Protein AF-A0A1X7SK16-F1 (afdb_monomer)

Organism: Amphimedon queenslandica (NCBI:txid400682)

Structure (mmCIF, N/CA/C/O backbone):
data_AF-A0A1X7SK16-F1
#
_entry.id   AF-A0A1X7SK16-F1
#
loop_
_atom_site.group_PDB
_atom_site.id
_atom_site.type_symbol
_atom_site.label_atom_id
_atom_site.label_alt_id
_atom_site.label_comp_id
_atom_site.label_asym_id
_atom_site.label_entity_id
_atom_site.label_seq_id
_atom_site.pdbx_PDB_ins_code
_atom_site.Cartn_x
_atom_site.Cartn_y
_atom_site.Cartn_z
_atom_site.occupancy
_atom_site.B_iso_or_equiv
_atom_site.auth_seq_id
_atom_site.auth_comp_id
_atom_site.auth_asym_id
_atom_site.auth_atom_id
_atom_site.pdbx_PDB_model_num
ATOM 1 N N . GLU A 1 1 ? -34.415 7.708 125.586 1.00 67.94 1 GLU A N 1
ATOM 2 C CA . GLU A 1 1 ? -34.717 8.384 124.300 1.00 67.94 1 GLU A CA 1
ATOM 3 C C . GLU A 1 1 ? -33.498 9.043 123.647 1.00 67.94 1 GLU A C 1
ATOM 5 O O . GLU A 1 1 ? -33.301 8.830 122.459 1.00 67.94 1 GLU A O 1
ATOM 10 N N . ILE A 1 2 ? -32.646 9.764 124.390 1.00 80.31 2 ILE A N 1
ATOM 11 C CA . ILE A 1 2 ? -31.496 10.515 123.835 1.00 80.31 2 ILE A CA 1
ATOM 12 C C . ILE A 1 2 ? -30.462 9.638 123.097 1.00 80.31 2 ILE A C 1
ATOM 14 O O . ILE A 1 2 ? -30.028 10.006 122.010 1.00 80.31 2 ILE A O 1
ATOM 18 N N . GLU A 1 3 ? -30.092 8.464 123.623 1.00 80.12 3 GLU A N 1
ATOM 19 C CA . GLU A 1 3 ? -29.131 7.574 122.937 1.00 80.12 3 GLU A CA 1
ATOM 20 C C . GLU A 1 3 ? -29.636 7.064 121.581 1.00 80.12 3 GLU A C 1
ATOM 22 O O . GLU A 1 3 ? -28.877 7.004 120.618 1.00 80.12 3 GLU A O 1
ATOM 27 N N . LYS A 1 4 ? -30.934 6.756 121.481 1.00 82.88 4 LYS A N 1
ATOM 28 C CA . LYS A 1 4 ? -31.561 6.273 120.243 1.00 82.88 4 LYS A CA 1
ATOM 29 C C . LYS A 1 4 ? -31.581 7.360 119.163 1.00 82.88 4 LYS A C 1
ATOM 31 O O . LYS A 1 4 ? -31.350 7.079 117.993 1.00 82.88 4 LYS A O 1
ATOM 36 N N . LEU A 1 5 ? -31.802 8.611 119.571 1.00 83.38 5 LEU A N 1
ATOM 37 C CA . LEU A 1 5 ? -31.697 9.787 118.703 1.00 83.38 5 LEU A CA 1
ATOM 38 C C . LEU A 1 5 ? -30.266 10.000 118.196 1.00 83.38 5 LEU A C 1
ATOM 40 O O . LEU A 1 5 ? -30.077 10.281 117.017 1.00 83.38 5 LEU A O 1
ATOM 44 N N . LYS A 1 6 ? -29.259 9.817 119.057 1.00 85.81 6 LYS A N 1
ATOM 45 C CA . LYS A 1 6 ? -27.847 9.968 118.682 1.00 85.81 6 LYS A CA 1
ATOM 46 C C . LYS A 1 6 ? -27.412 8.922 117.650 1.00 85.81 6 LYS A C 1
ATOM 48 O O . LYS A 1 6 ? -26.772 9.285 116.672 1.00 85.81 6 LYS A O 1
ATOM 53 N N . ALA A 1 7 ? -27.825 7.664 117.824 1.00 84.50 7 ALA A N 1
ATOM 54 C CA . ALA A 1 7 ? -27.569 6.597 116.854 1.00 84.50 7 ALA A CA 1
ATOM 55 C C . ALA A 1 7 ? -28.218 6.875 115.485 1.00 84.50 7 ALA A C 1
ATOM 57 O O . ALA A 1 7 ? -27.565 6.724 114.457 1.00 84.50 7 ALA A O 1
ATOM 58 N N . ASN A 1 8 ? -29.467 7.356 115.467 1.00 87.88 8 ASN A N 1
ATOM 59 C CA . ASN A 1 8 ? -30.147 7.724 114.221 1.00 87.88 8 ASN A CA 1
ATOM 60 C C . ASN A 1 8 ? -29.466 8.899 113.502 1.00 87.88 8 ASN A C 1
ATOM 62 O O . ASN A 1 8 ? -29.390 8.894 112.279 1.00 87.88 8 ASN A O 1
ATOM 66 N N . ILE A 1 9 ? -28.967 9.896 114.242 1.00 89.81 9 ILE A N 1
ATOM 67 C CA . ILE A 1 9 ? -28.235 11.032 113.660 1.00 89.81 9 ILE A CA 1
ATOM 68 C C . ILE A 1 9 ? -26.916 10.564 113.035 1.00 89.81 9 ILE A C 1
ATOM 70 O O . ILE A 1 9 ? -26.601 10.982 111.922 1.00 89.81 9 ILE A O 1
ATOM 74 N N . THR A 1 10 ? -26.163 9.688 113.710 1.00 88.81 10 THR A N 1
ATOM 75 C CA . THR A 1 10 ? -24.922 9.124 113.154 1.00 88.81 10 THR A CA 1
ATOM 76 C C . THR A 1 10 ? -25.199 8.345 111.869 1.00 88.81 10 THR A C 1
ATOM 78 O O . THR A 1 10 ? -24.576 8.628 110.851 1.00 88.81 10 THR A O 1
ATOM 81 N N . MET A 1 11 ? -26.199 7.460 111.886 1.00 90.06 11 MET A N 1
ATOM 82 C CA . MET A 1 11 ? -26.590 6.653 110.725 1.00 90.06 11 MET A CA 1
ATOM 83 C C . MET A 1 11 ? -27.032 7.517 109.531 1.00 90.06 11 MET A C 1
ATOM 85 O O . MET A 1 11 ? -26.590 7.290 108.413 1.00 90.06 11 MET A O 1
ATOM 89 N N . LEU A 1 12 ? -27.836 8.561 109.767 1.00 89.31 12 LEU A N 1
ATOM 90 C CA . LEU A 1 12 ? -28.249 9.503 108.716 1.00 89.31 12 LEU A CA 1
ATOM 91 C C . LEU A 1 12 ? -27.080 10.325 108.152 1.00 89.31 12 LEU A C 1
ATOM 93 O O . LEU A 1 12 ? -27.139 10.775 107.011 1.00 89.31 12 LEU A O 1
ATOM 97 N N . THR A 1 13 ? -26.035 10.563 108.948 1.00 88.38 13 THR A N 1
ATOM 98 C CA . THR A 1 13 ? -24.853 11.314 108.500 1.00 88.38 13 THR A CA 1
ATOM 99 C C . THR A 1 13 ? -23.965 10.451 107.605 1.00 88.38 13 THR A C 1
ATOM 101 O O . THR A 1 13 ? -23.506 10.939 106.575 1.00 88.38 13 THR A O 1
ATOM 104 N N . GLU A 1 14 ? -23.776 9.174 107.954 1.00 89.44 14 GLU A N 1
ATOM 105 C CA . GLU A 1 14 ? -23.100 8.193 107.089 1.00 89.44 14 GLU A CA 1
ATOM 106 C C . GLU A 1 14 ? -23.873 7.983 105.781 1.00 89.44 14 GLU A C 1
ATOM 108 O O . GLU A 1 14 ? -23.297 8.144 104.709 1.00 89.44 14 GLU A O 1
ATOM 113 N N . GLU A 1 15 ? -25.191 7.761 105.847 1.00 89.12 15 GLU A N 1
ATOM 114 C CA . GLU A 1 15 ? -26.035 7.573 104.656 1.00 89.12 15 GLU A CA 1
ATOM 115 C C . GLU A 1 15 ? -26.011 8.800 103.726 1.00 89.12 15 GLU A C 1
ATOM 117 O O . GLU A 1 15 ? -25.970 8.669 102.502 1.00 89.12 15 GLU A O 1
ATOM 122 N N . LYS A 1 16 ? -25.976 10.015 104.293 1.00 90.25 16 LYS A N 1
ATOM 123 C CA . LYS A 1 16 ? -25.823 11.250 103.514 1.00 90.25 16 LYS A CA 1
ATOM 124 C C . LYS A 1 16 ? -24.455 11.331 102.827 1.00 90.25 16 LYS A C 1
ATOM 126 O O . LYS A 1 16 ? -24.403 11.748 101.673 1.00 90.25 16 LYS A O 1
ATOM 131 N N . SER A 1 17 ? -23.380 10.940 103.514 1.00 88.38 17 SER A N 1
ATOM 132 C CA . SER A 1 17 ? -22.023 10.934 102.953 1.00 88.38 17 SER A CA 1
ATOM 133 C C . SER A 1 17 ? -21.899 9.948 101.788 1.00 88.38 17 SER A C 1
ATOM 135 O O . SER A 1 17 ? -21.347 10.300 100.750 1.00 88.38 17 SER A O 1
ATOM 137 N N . GLU A 1 18 ? -22.459 8.742 101.927 1.00 89.75 18 GLU A N 1
ATOM 138 C CA . GLU A 1 18 ? -22.477 7.733 100.857 1.00 89.75 18 GLU A CA 1
ATOM 139 C C . GLU A 1 18 ? -23.294 8.199 99.639 1.00 89.75 18 GLU A C 1
ATOM 141 O O . GLU A 1 18 ? -22.918 7.960 98.488 1.00 89.75 18 GLU A O 1
ATOM 146 N N . LEU A 1 19 ? -24.413 8.896 99.874 1.00 87.69 19 LEU A N 1
ATOM 147 C CA . LEU A 1 19 ? -25.224 9.499 98.812 1.00 87.69 19 LEU A CA 1
ATOM 148 C C . LEU A 1 19 ? -24.478 10.605 98.060 1.00 87.69 19 LEU A C 1
ATOM 150 O O . LEU A 1 19 ? -24.609 10.696 96.839 1.00 87.69 19 LEU A O 1
ATOM 154 N N . GLU A 1 20 ? -23.717 11.436 98.770 1.00 87.75 20 GLU A N 1
ATOM 155 C CA . GLU A 1 20 ? -22.954 12.546 98.193 1.00 87.75 20 GLU A CA 1
ATOM 156 C C . GLU A 1 20 ? -21.804 12.025 97.316 1.00 87.75 20 GLU A C 1
ATOM 158 O O . GLU A 1 20 ? -21.699 12.426 96.156 1.00 87.75 20 GLU A O 1
ATOM 163 N N . GLU A 1 21 ? -21.056 11.024 97.794 1.00 89.75 21 GLU A N 1
ATOM 164 C CA . GLU A 1 21 ? -20.001 10.345 97.023 1.00 89.75 21 GLU A CA 1
ATOM 165 C C . GLU A 1 21 ? -20.558 9.657 95.763 1.00 89.75 21 GLU A C 1
ATOM 167 O O . GLU A 1 21 ? -20.018 9.791 94.660 1.00 89.75 21 GLU A O 1
ATOM 172 N N . LYS A 1 22 ? -21.696 8.961 95.887 1.00 89.44 22 LYS A N 1
ATOM 173 C CA . LYS A 1 22 ? -22.356 8.316 94.743 1.00 89.44 22 LYS A CA 1
ATOM 174 C C . LYS A 1 22 ? -22.842 9.330 93.705 1.00 89.44 22 LYS A C 1
ATOM 176 O O . LYS A 1 22 ? -22.790 9.053 92.504 1.00 89.44 22 LYS A O 1
ATOM 181 N N . ASN A 1 23 ? -23.327 10.484 94.155 1.00 87.44 23 ASN A N 1
ATOM 182 C CA . ASN A 1 23 ? -23.788 11.549 93.272 1.00 87.44 23 ASN A CA 1
ATOM 183 C C . ASN A 1 23 ? -22.618 12.206 92.523 1.00 87.44 23 ASN A C 1
ATOM 185 O O . ASN A 1 23 ? -22.734 12.486 91.329 1.00 87.44 23 ASN A O 1
ATOM 189 N N . GLU A 1 24 ? -21.478 12.395 93.187 1.00 87.75 24 GLU A N 1
ATOM 190 C CA . GLU A 1 24 ? -20.266 12.944 92.572 1.00 87.75 24 GLU A CA 1
ATOM 191 C C . GLU A 1 24 ? -19.696 11.996 91.504 1.00 87.75 24 GLU A C 1
ATOM 193 O O . GLU A 1 24 ? -19.501 12.411 90.359 1.00 87.75 24 GLU A O 1
ATOM 198 N N . ASN A 1 25 ? -19.591 10.697 91.806 1.00 88.25 25 ASN A N 1
ATOM 199 C CA . ASN A 1 25 ? -19.163 9.683 90.835 1.00 88.25 25 ASN A CA 1
ATOM 200 C C . ASN A 1 25 ? -20.114 9.595 89.621 1.00 88.25 25 ASN A C 1
ATOM 202 O O . ASN A 1 25 ? -19.678 9.541 88.470 1.00 88.25 25 ASN A O 1
ATOM 206 N N . SER A 1 26 ? -21.432 9.663 89.850 1.00 88.75 26 SER A N 1
ATOM 207 C CA . SER A 1 26 ? -22.415 9.695 88.756 1.00 88.75 26 SER A CA 1
ATOM 208 C C . SER A 1 26 ? -22.303 10.957 87.893 1.00 88.75 26 SER A C 1
ATOM 210 O O . SER A 1 26 ? -22.643 10.919 86.708 1.00 88.75 26 SER A O 1
ATOM 212 N N . THR A 1 27 ? -21.865 12.078 88.467 1.00 90.75 27 THR A N 1
ATOM 213 C CA . THR A 1 27 ? -21.675 13.335 87.733 1.00 90.75 27 THR A CA 1
ATOM 214 C C . THR A 1 27 ? -20.441 13.246 86.833 1.00 90.75 27 THR A C 1
ATOM 216 O O . THR A 1 27 ? -20.517 13.605 85.656 1.00 90.75 27 THR A O 1
ATOM 219 N N . GLU A 1 28 ? -19.340 12.685 87.338 1.00 90.38 28 GLU A N 1
ATOM 220 C CA . GLU A 1 28 ? -18.118 12.449 86.557 1.00 90.38 28 GLU A CA 1
ATOM 221 C C . GLU A 1 28 ? -18.354 11.464 85.396 1.00 90.38 28 GLU A C 1
ATOM 223 O O . GLU A 1 28 ? -17.931 11.709 84.260 1.00 90.38 28 GLU A O 1
ATOM 228 N N . GLU A 1 29 ? -19.093 10.376 85.638 1.00 91.50 29 GLU A N 1
ATOM 229 C CA . GLU A 1 29 ? -19.430 9.399 84.597 1.00 91.50 29 GLU A CA 1
ATOM 230 C C . GLU A 1 29 ? -20.302 10.011 83.484 1.00 91.50 29 GLU A C 1
ATOM 232 O O . GLU A 1 29 ? -20.075 9.740 82.299 1.00 91.50 29 GLU A O 1
ATOM 237 N N . ASN A 1 30 ? -21.239 10.900 83.834 1.00 85.00 30 ASN A N 1
ATOM 238 C CA . ASN A 1 30 ? -22.076 11.615 82.866 1.00 85.00 30 ASN A CA 1
ATOM 239 C C . ASN A 1 30 ? -21.275 12.587 81.985 1.00 85.00 30 ASN A C 1
ATOM 241 O O . ASN A 1 30 ? -21.494 12.621 80.772 1.00 85.00 30 ASN A O 1
ATOM 245 N N . GLU A 1 31 ? -20.324 13.339 82.545 1.00 90.00 31 GLU A N 1
ATOM 246 C CA . GLU A 1 31 ? -19.442 14.213 81.752 1.00 90.00 31 GLU A CA 1
ATOM 247 C C . GLU A 1 31 ? -18.553 13.394 80.799 1.00 90.00 31 GLU A C 1
ATOM 249 O O . GLU A 1 31 ? -18.407 13.727 79.618 1.00 90.00 31 GLU A O 1
ATOM 254 N N . LYS A 1 32 ? -18.038 12.245 81.257 1.00 91.38 32 LYS A N 1
ATOM 255 C CA . LYS A 1 32 ? -17.260 11.324 80.412 1.00 91.38 32 LYS A CA 1
ATOM 256 C C . LYS A 1 32 ? -18.094 10.706 79.286 1.00 91.38 32 LYS A C 1
ATOM 258 O O . LYS A 1 32 ? -17.587 10.523 78.177 1.00 91.38 32 LYS A O 1
ATOM 263 N N . LEU A 1 33 ? -19.358 10.372 79.548 1.00 91.25 33 LEU A N 1
ATOM 264 C CA . LEU A 1 33 ? -20.294 9.896 78.525 1.00 91.25 33 LEU A CA 1
ATOM 265 C C . LEU A 1 33 ? -20.603 10.992 77.506 1.00 91.25 33 LEU A C 1
ATOM 267 O O . LEU A 1 33 ? -20.576 10.728 76.306 1.00 91.25 33 LEU A O 1
ATOM 271 N N . LYS A 1 34 ? -20.818 12.225 77.963 1.00 89.19 34 LYS A N 1
ATOM 272 C CA . LYS A 1 34 ? -21.090 13.378 77.101 1.00 89.19 34 LYS A CA 1
ATOM 273 C C . LYS A 1 34 ? -19.942 13.656 76.129 1.00 89.19 34 LYS A C 1
ATOM 275 O O . LYS A 1 34 ? -20.199 13.839 74.943 1.00 89.19 34 LYS A O 1
ATOM 280 N N . ALA A 1 35 ? -18.690 13.596 76.588 1.00 87.19 35 ALA A N 1
ATOM 281 C CA . ALA A 1 35 ? -17.522 13.724 75.711 1.00 87.19 35 ALA A CA 1
ATOM 282 C C . ALA A 1 35 ? -17.480 12.628 74.624 1.00 87.19 35 ALA A C 1
ATOM 284 O O . ALA A 1 35 ? -17.283 12.925 73.449 1.00 87.19 35 ALA A O 1
ATOM 285 N N . LYS A 1 36 ? -17.757 11.367 74.987 1.00 89.88 36 LYS A N 1
ATOM 286 C CA . LYS A 1 36 ? -17.812 10.249 74.023 1.00 89.88 36 LYS A CA 1
ATOM 287 C C . LYS A 1 36 ? -18.950 10.374 73.007 1.00 89.88 36 LYS A C 1
ATOM 289 O O . LYS A 1 36 ? -18.804 9.916 71.872 1.00 89.88 36 LYS A O 1
ATOM 294 N N . VAL A 1 37 ? -20.086 10.946 73.411 1.00 89.56 37 VAL A N 1
ATOM 295 C CA . VAL A 1 37 ? -21.215 11.212 72.507 1.00 89.56 37 VAL A CA 1
ATOM 296 C C . VAL A 1 37 ? -20.811 12.244 71.455 1.00 89.56 37 VAL A C 1
ATOM 298 O O . VAL A 1 37 ? -21.019 11.988 70.274 1.00 89.56 37 VAL A O 1
ATOM 301 N N . VAL A 1 38 ? -20.141 13.330 71.852 1.00 88.88 38 VAL A N 1
ATOM 302 C CA . VAL A 1 38 ? -19.646 14.364 70.922 1.00 88.88 38 VAL A CA 1
ATOM 303 C C . VAL A 1 38 ? -18.640 13.796 69.908 1.00 88.88 38 VAL A C 1
ATOM 305 O O . VAL A 1 38 ? -18.744 14.072 68.710 1.00 88.88 38 VAL A O 1
ATOM 308 N N . ASP A 1 39 ? -17.704 12.950 70.350 1.00 87.69 39 ASP A N 1
ATOM 309 C CA . ASP A 1 39 ? -16.756 12.278 69.443 1.00 87.69 39 ASP A CA 1
ATOM 310 C C . ASP A 1 39 ? -17.477 11.355 68.445 1.00 87.69 39 ASP A C 1
ATOM 312 O O . ASP A 1 39 ? -17.156 11.328 67.254 1.00 87.69 39 ASP A O 1
ATOM 316 N N . SER A 1 40 ? -18.491 10.621 68.915 1.00 88.00 40 SER A N 1
ATOM 317 C CA . SER A 1 40 ? -19.287 9.718 68.074 1.00 88.00 40 SER A CA 1
ATOM 318 C C . SER A 1 40 ? -20.125 10.482 67.046 1.00 88.00 40 SER A C 1
ATOM 320 O O . SER A 1 40 ? -20.196 10.072 65.889 1.00 88.00 40 SER A O 1
ATOM 322 N N . GLU A 1 41 ? -20.725 11.609 67.433 1.00 89.62 41 GLU A N 1
ATOM 323 C CA . GLU A 1 41 ? -21.460 12.498 66.523 1.00 89.62 41 GLU A CA 1
ATOM 324 C C . GLU A 1 41 ? -20.545 13.068 65.432 1.00 89.62 41 GLU A C 1
ATOM 326 O O . GLU A 1 41 ? -20.913 13.072 64.255 1.00 89.62 41 GLU A O 1
ATOM 331 N N . THR A 1 42 ? -19.323 13.464 65.800 1.00 89.44 42 THR A N 1
ATOM 332 C CA . THR A 1 42 ? -18.310 13.948 64.850 1.00 89.44 42 THR A CA 1
ATOM 333 C C . THR A 1 42 ? -17.920 12.859 63.847 1.00 89.44 42 THR A C 1
ATOM 335 O O . THR A 1 42 ? -17.867 13.115 62.645 1.00 89.44 42 THR A O 1
ATOM 338 N N . TYR A 1 43 ? -17.710 11.625 64.313 1.00 87.81 43 TYR A N 1
ATOM 339 C CA . TYR A 1 43 ? -17.403 10.484 63.445 1.00 87.81 43 TYR A CA 1
ATOM 340 C C . TYR A 1 43 ? -18.557 10.131 62.491 1.00 87.81 43 TYR A C 1
ATOM 342 O O . TYR A 1 43 ? -18.330 9.780 61.335 1.00 87.81 43 TYR A O 1
ATOM 350 N N . ILE A 1 44 ? -19.810 10.249 62.937 1.00 91.06 44 ILE A N 1
ATOM 351 C CA . ILE A 1 44 ? -20.981 10.029 62.074 1.00 91.06 44 ILE A CA 1
ATOM 352 C C . ILE A 1 44 ? -21.056 11.096 60.971 1.00 91.06 44 ILE A C 1
ATOM 354 O O . ILE A 1 44 ? -21.393 10.768 59.828 1.00 91.06 44 ILE A O 1
ATOM 358 N N . ALA A 1 45 ? -20.731 12.353 61.285 1.00 89.00 45 ALA A N 1
ATOM 359 C CA . ALA A 1 45 ? -20.719 13.437 60.306 1.00 89.00 45 ALA A CA 1
ATOM 360 C C . ALA A 1 45 ? -19.678 13.195 59.199 1.00 89.00 45 ALA A C 1
ATOM 362 O O . ALA A 1 45 ? -20.030 13.246 58.019 1.00 89.00 45 ALA A O 1
ATOM 363 N N . THR A 1 46 ? -18.441 12.832 59.559 1.00 86.69 46 THR A N 1
ATOM 364 C CA . THR A 1 46 ? -17.379 12.548 58.574 1.00 86.69 46 THR A CA 1
ATOM 365 C C . THR A 1 46 ? -17.721 11.353 57.684 1.00 86.69 46 THR A C 1
ATOM 367 O O . THR A 1 46 ? -17.571 11.432 56.464 1.00 86.69 46 THR A O 1
ATOM 370 N N . LEU A 1 47 ? -18.271 10.274 58.256 1.00 89.88 47 LEU A N 1
ATOM 371 C CA . LEU A 1 47 ? -18.728 9.115 57.479 1.00 89.88 47 LEU A CA 1
ATOM 372 C C . LEU A 1 47 ? -19.855 9.476 56.500 1.00 89.88 47 LEU A C 1
ATOM 374 O O . LEU A 1 47 ? -19.965 8.898 55.417 1.00 89.88 47 LEU A O 1
ATOM 378 N N . THR A 1 48 ? -20.722 10.409 56.896 1.00 87.81 48 THR A N 1
ATOM 379 C CA . THR A 1 48 ? -21.839 10.864 56.065 1.00 87.81 48 THR A CA 1
ATOM 380 C C . THR A 1 48 ? -21.336 11.681 54.877 1.00 87.81 48 THR A C 1
ATOM 382 O O . THR A 1 48 ? -21.810 11.461 53.763 1.00 87.81 48 THR A O 1
ATOM 385 N N . GLU A 1 49 ? -20.355 12.563 55.079 1.00 88.00 49 GLU A N 1
ATOM 386 C CA . GLU A 1 49 ? -19.714 13.332 54.001 1.00 88.00 49 GLU A CA 1
ATOM 387 C C . GLU A 1 49 ? -18.932 12.439 53.023 1.00 88.00 49 GLU A C 1
ATOM 389 O O . GLU A 1 49 ? -19.061 12.584 51.807 1.00 88.00 49 GLU A O 1
ATOM 394 N N . GLU A 1 50 ? -18.183 11.450 53.516 1.00 85.38 50 GLU A N 1
ATOM 395 C CA . GLU A 1 50 ? -17.463 10.502 52.649 1.00 85.38 50 GLU A CA 1
ATOM 396 C C . GLU A 1 50 ? -18.435 9.687 51.772 1.00 85.38 50 GLU A C 1
ATOM 398 O O . GLU A 1 50 ? -18.214 9.462 50.574 1.00 85.38 50 GLU A O 1
ATOM 403 N N . LYS A 1 51 ? -19.581 9.300 52.343 1.00 88.31 51 LYS A N 1
ATOM 404 C CA . LYS A 1 51 ? -20.635 8.576 51.625 1.00 88.31 51 LYS A CA 1
ATOM 405 C C . LYS A 1 51 ? -21.333 9.427 50.559 1.00 88.31 51 LYS A C 1
ATOM 407 O O . LYS A 1 51 ? -21.772 8.882 49.544 1.00 88.31 51 LYS A O 1
ATOM 412 N N . THR A 1 52 ? -21.488 10.738 50.762 1.00 86.38 52 THR A N 1
ATOM 413 C CA . THR A 1 52 ? -22.093 11.612 49.741 1.00 86.38 52 THR A CA 1
ATOM 414 C C . THR A 1 52 ? -21.135 11.862 48.580 1.00 86.38 52 THR A C 1
ATOM 416 O O . THR A 1 52 ? -21.580 11.819 47.431 1.00 86.38 52 THR A O 1
ATOM 419 N N . LEU A 1 53 ? -19.838 12.031 48.854 1.00 87.81 53 LEU A N 1
ATOM 420 C CA . LEU A 1 53 ? -18.807 12.227 47.831 1.00 87.81 53 LEU A CA 1
ATOM 421 C C . LEU A 1 53 ? -18.656 10.995 46.921 1.00 87.81 53 LEU A C 1
ATOM 423 O O . LEU A 1 53 ? -18.763 11.112 45.701 1.00 87.81 53 LEU A O 1
ATOM 427 N N . THR A 1 54 ? -18.530 9.802 47.507 1.00 83.56 54 THR A N 1
ATOM 428 C CA . THR A 1 54 ? -18.421 8.533 46.756 1.00 83.56 54 THR A CA 1
ATOM 429 C C . THR A 1 54 ? -19.657 8.227 45.900 1.00 83.56 54 THR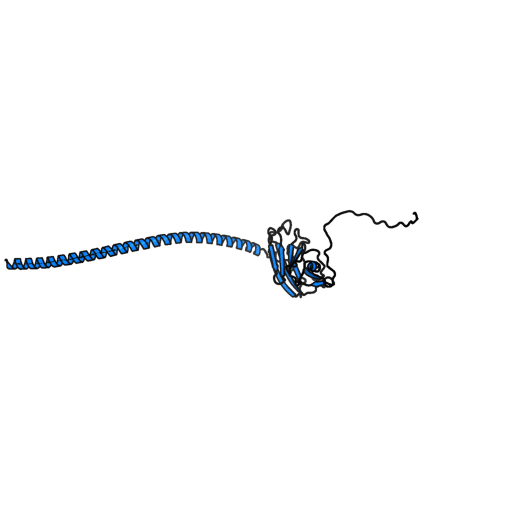 A C 1
ATOM 431 O O . THR A 1 54 ? -19.547 7.683 44.799 1.00 83.56 54 THR A O 1
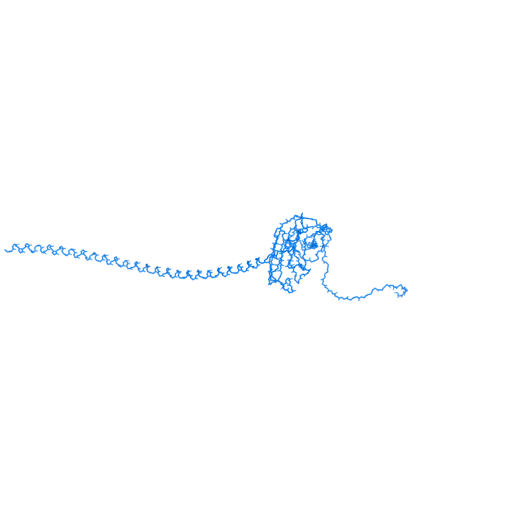ATOM 434 N N . ASN A 1 55 ? -20.855 8.603 46.358 1.00 84.88 55 ASN A N 1
ATOM 435 C CA . ASN A 1 55 ? -22.085 8.437 45.577 1.00 84.88 55 ASN A CA 1
ATOM 436 C C . ASN A 1 55 ? -22.111 9.353 44.339 1.00 84.88 55 ASN A C 1
ATOM 438 O O . ASN A 1 55 ? -22.608 8.961 43.282 1.00 84.88 55 ASN A O 1
ATOM 442 N N . GLU A 1 56 ? -21.554 10.560 44.438 1.00 88.19 56 GLU A N 1
ATOM 443 C CA . GLU A 1 56 ? -21.455 11.468 43.293 1.00 88.19 56 GLU A CA 1
ATOM 444 C C . GLU A 1 56 ? -20.409 10.988 42.271 1.00 88.19 56 GLU A C 1
ATOM 446 O O . GLU A 1 56 ? -20.681 10.990 41.067 1.00 88.19 56 GLU A O 1
ATOM 451 N N . GLU A 1 57 ? -19.270 10.460 42.728 1.00 89.44 57 GLU A N 1
ATOM 452 C CA . GLU A 1 57 ? -18.273 9.815 41.857 1.00 89.44 57 GLU A CA 1
ATOM 453 C C . GLU A 1 57 ? -18.861 8.608 41.104 1.00 89.44 57 GLU A C 1
ATOM 455 O O . GLU A 1 57 ? -18.645 8.458 39.896 1.00 89.44 57 GLU A O 1
ATOM 460 N N . LEU A 1 58 ? -19.685 7.787 41.769 1.00 88.62 58 LEU A N 1
ATOM 461 C CA . LEU A 1 58 ? -20.389 6.670 41.127 1.00 88.62 58 LEU A CA 1
ATOM 462 C C . LEU A 1 58 ? -21.357 7.132 40.029 1.00 88.62 58 LEU A C 1
ATOM 464 O O . LEU A 1 58 ? -21.481 6.465 38.995 1.00 88.62 58 LEU A O 1
ATOM 468 N N . LYS A 1 59 ? -22.036 8.272 40.205 1.00 90.44 59 LYS A N 1
ATOM 469 C CA . LYS A 1 59 ? -22.887 8.835 39.143 1.00 90.44 59 LYS A CA 1
ATOM 470 C C . LYS A 1 59 ? -22.065 9.274 37.937 1.00 90.44 59 LYS A C 1
ATOM 472 O O . LYS A 1 59 ? -22.455 8.968 36.809 1.00 90.44 59 LYS A O 1
ATOM 477 N N . GLN A 1 60 ? -20.936 9.948 38.154 1.00 89.44 60 GLN A N 1
ATOM 478 C CA . GLN A 1 60 ? -20.066 10.377 37.055 1.00 89.44 60 GLN A CA 1
ATOM 479 C C . GLN A 1 60 ? -19.487 9.181 36.292 1.00 89.44 60 GLN A C 1
ATOM 481 O O . GLN A 1 60 ? -19.526 9.163 35.058 1.00 89.44 60 GLN A O 1
ATOM 486 N N . LEU A 1 61 ? -19.035 8.146 37.006 1.00 91.06 61 LEU A N 1
ATOM 487 C CA . LEU A 1 61 ? -18.514 6.923 36.397 1.00 91.06 61 LEU A CA 1
ATOM 488 C C . LEU A 1 61 ? -19.564 6.236 35.507 1.00 91.06 61 LEU A C 1
ATOM 490 O O . LEU A 1 61 ? -19.255 5.832 34.386 1.00 91.06 61 LEU A O 1
ATOM 494 N N . ASN A 1 62 ? -20.822 6.171 35.954 1.00 90.19 62 ASN A N 1
ATOM 495 C CA . ASN A 1 62 ? -21.919 5.601 35.166 1.00 90.19 62 ASN A CA 1
ATOM 496 C C . ASN A 1 62 ? -22.179 6.364 33.854 1.00 90.19 62 ASN A C 1
ATOM 498 O O . ASN A 1 62 ? -22.426 5.739 32.820 1.00 90.19 62 ASN A O 1
ATOM 502 N N . ILE A 1 63 ? -22.083 7.698 33.862 1.00 92.88 63 ILE A N 1
ATOM 503 C CA . ILE A 1 63 ? -22.229 8.522 32.648 1.00 92.88 63 ILE A CA 1
ATOM 504 C C . ILE A 1 63 ? -21.103 8.216 31.650 1.00 92.88 63 ILE A C 1
ATOM 506 O O . ILE A 1 63 ? -21.360 8.045 30.454 1.00 92.88 63 ILE A O 1
ATOM 510 N N . VAL A 1 64 ? -19.862 8.104 32.132 1.00 91.00 64 VAL A N 1
ATOM 511 C CA . VAL A 1 64 ? -18.701 7.777 31.288 1.00 91.00 64 VAL A CA 1
ATOM 512 C C . VAL A 1 64 ? -18.835 6.376 30.688 1.00 91.00 64 VAL A C 1
ATOM 514 O O . VAL A 1 64 ? -18.623 6.210 29.486 1.00 91.00 64 VAL A O 1
ATOM 517 N N . ILE A 1 65 ? -19.261 5.384 31.479 1.00 92.62 65 ILE A N 1
ATOM 518 C CA . ILE A 1 65 ? -19.509 4.015 30.997 1.00 92.62 65 ILE A CA 1
ATOM 519 C C . ILE A 1 65 ? -20.582 4.007 29.901 1.00 92.62 65 ILE A C 1
ATOM 521 O O . ILE A 1 65 ? -20.401 3.344 28.876 1.00 92.62 65 ILE A O 1
ATOM 525 N N . ALA A 1 66 ? -21.673 4.761 30.066 1.00 91.12 66 ALA A N 1
ATOM 526 C CA . ALA A 1 66 ? -22.718 4.861 29.047 1.00 91.12 66 ALA A CA 1
ATOM 527 C C . ALA A 1 66 ? -22.189 5.470 27.735 1.00 91.12 66 ALA A C 1
ATOM 529 O O . ALA A 1 66 ? -22.488 4.955 26.652 1.00 91.12 66 ALA A O 1
ATOM 530 N N . LYS A 1 67 ? -21.356 6.518 27.818 1.00 92.75 67 LYS A N 1
ATOM 531 C CA . LYS A 1 67 ? -20.730 7.149 26.646 1.00 92.75 67 LYS A CA 1
ATOM 532 C C . LYS A 1 67 ? -19.772 6.195 25.923 1.00 92.75 67 LYS A C 1
ATOM 534 O O . LYS A 1 67 ? -19.922 5.995 24.719 1.00 92.75 67 LYS A O 1
ATOM 539 N N . LEU A 1 68 ? -18.873 5.540 26.660 1.00 90.44 68 LEU A N 1
ATOM 540 C CA . LEU A 1 68 ? -17.953 4.532 26.115 1.00 90.44 68 LEU A CA 1
ATOM 541 C C . LEU A 1 68 ? -18.697 3.353 25.482 1.00 90.44 68 LEU A C 1
ATOM 543 O O . LEU A 1 68 ? -18.295 2.850 24.437 1.00 90.44 68 LEU A O 1
ATOM 547 N N . THR A 1 69 ? -19.803 2.916 26.088 1.00 91.06 69 THR A N 1
ATOM 548 C CA . THR A 1 69 ? -20.619 1.821 25.545 1.00 91.06 69 THR A CA 1
ATOM 549 C C . THR A 1 69 ? -21.262 2.221 24.218 1.00 91.06 69 THR A C 1
ATOM 551 O O . THR A 1 69 ? -21.281 1.416 23.289 1.00 91.06 69 THR A O 1
ATOM 554 N N . LYS A 1 70 ? -21.735 3.468 24.093 1.00 91.19 70 LYS A N 1
ATOM 555 C CA . LYS A 1 70 ? -22.279 3.995 22.836 1.00 91.19 70 LYS A CA 1
ATOM 556 C C . LYS A 1 70 ? -21.213 4.077 21.739 1.00 91.19 70 LYS A C 1
ATOM 558 O O . LYS A 1 70 ? -21.461 3.592 20.640 1.00 91.19 70 LYS A O 1
ATOM 563 N N . GLU A 1 71 ? -20.037 4.628 22.037 1.00 88.12 71 GLU A N 1
ATOM 564 C CA . GLU A 1 71 ? -18.915 4.705 21.082 1.00 88.12 71 GLU A CA 1
ATOM 565 C C . GLU A 1 71 ? -18.448 3.306 20.652 1.00 88.12 71 GLU A C 1
ATOM 567 O O . GLU A 1 71 ? -18.259 3.042 19.467 1.00 88.12 71 GLU A O 1
ATOM 572 N N . LYS A 1 72 ? -18.361 2.358 21.595 1.00 88.00 72 LYS A N 1
ATOM 573 C CA . LYS A 1 72 ? -18.018 0.961 21.297 1.00 88.00 72 LYS A CA 1
ATOM 574 C C . LYS A 1 72 ? -19.050 0.282 20.390 1.00 88.00 72 LYS A C 1
ATOM 576 O O . LYS A 1 72 ? -18.669 -0.537 19.557 1.00 88.00 72 LYS A O 1
ATOM 581 N N . LEU A 1 73 ? -20.342 0.581 20.554 1.00 86.94 73 LEU A N 1
ATOM 582 C CA . LEU A 1 73 ? -21.391 0.064 19.670 1.00 86.94 73 LEU A CA 1
ATOM 583 C C . LEU A 1 73 ? -21.290 0.666 18.264 1.00 86.94 73 LEU A C 1
ATOM 585 O O . LEU A 1 73 ? -21.360 -0.093 17.304 1.00 86.94 73 LEU A O 1
ATOM 589 N N . GLN A 1 74 ? -21.049 1.976 18.151 1.00 87.12 74 GLN A N 1
ATOM 590 C CA . GLN A 1 74 ? -20.848 2.648 16.861 1.00 87.12 74 GLN A CA 1
ATOM 591 C C . GLN A 1 74 ? -19.645 2.074 16.102 1.00 87.12 74 GLN A C 1
ATOM 593 O O . GLN A 1 74 ? -19.788 1.663 14.956 1.00 87.12 74 GLN A O 1
ATOM 598 N N . LEU A 1 75 ? -18.493 1.933 16.767 1.00 82.25 75 LEU A N 1
ATOM 599 C CA . LEU A 1 75 ? -17.299 1.327 16.166 1.00 82.25 75 LEU A CA 1
ATOM 600 C C . LEU A 1 75 ? -17.531 -0.132 15.756 1.00 82.25 75 LEU A C 1
ATOM 602 O O . LEU A 1 75 ? -17.019 -0.582 14.736 1.00 82.25 75 LEU A O 1
ATOM 606 N N . LYS A 1 76 ? -18.305 -0.895 16.540 1.00 81.31 76 LYS A N 1
ATOM 607 C CA . LYS A 1 76 ? -18.648 -2.280 16.193 1.00 81.31 76 LYS A CA 1
ATOM 608 C C . LYS A 1 76 ? -19.543 -2.346 14.953 1.00 81.31 76 LYS A C 1
ATOM 610 O O . LYS A 1 76 ? -19.377 -3.264 14.157 1.00 81.31 76 LYS A O 1
ATOM 615 N N . GLU A 1 77 ? -20.476 -1.413 14.803 1.00 82.00 77 GLU A N 1
ATOM 616 C CA . GLU A 1 77 ? -21.358 -1.316 13.637 1.00 82.00 77 GLU A CA 1
ATOM 617 C C . GLU A 1 77 ? -20.584 -0.893 12.377 1.00 82.00 77 GLU A C 1
ATOM 619 O O . GLU A 1 77 ? -20.771 -1.507 11.330 1.00 82.00 77 GLU A O 1
ATOM 624 N N . GLU A 1 78 ? -19.635 0.045 12.483 1.00 76.00 78 GLU A N 1
ATOM 625 C CA . GLU A 1 78 ? -18.706 0.391 11.389 1.00 76.00 78 GLU A CA 1
ATOM 626 C C . GLU A 1 78 ? -17.773 -0.769 11.011 1.00 76.00 78 GLU A C 1
ATOM 628 O O . GLU A 1 78 ? -17.540 -1.038 9.833 1.00 76.00 78 GLU A O 1
ATOM 633 N N . LEU A 1 79 ? -17.259 -1.510 11.997 1.00 73.38 79 LEU A N 1
ATOM 634 C CA . LEU A 1 79 ? -16.434 -2.690 11.733 1.00 73.38 79 LEU A CA 1
ATOM 635 C C . LEU A 1 79 ? -17.250 -3.801 11.054 1.00 73.38 79 LEU A C 1
ATOM 637 O O . LEU A 1 79 ? -16.746 -4.502 10.176 1.00 73.38 79 LEU A O 1
ATOM 641 N N . GLN A 1 80 ? -18.509 -3.973 11.464 1.00 72.75 80 GLN A N 1
ATOM 642 C CA . GLN A 1 80 ? -19.410 -4.957 10.875 1.00 72.75 80 GLN A CA 1
ATOM 643 C C . GLN A 1 80 ? -19.820 -4.552 9.455 1.00 72.75 80 GLN A C 1
ATOM 645 O O . GLN A 1 80 ? -19.812 -5.409 8.579 1.00 72.75 80 GLN A O 1
ATOM 650 N N . SER A 1 81 ? -20.076 -3.267 9.189 1.00 68.50 81 SER A N 1
ATOM 651 C CA . SER A 1 81 ? -20.379 -2.791 7.835 1.00 68.50 81 SER A CA 1
ATOM 652 C C . SER A 1 81 ? -19.184 -2.952 6.888 1.00 68.50 81 SER A C 1
ATOM 654 O O . SER A 1 81 ? -19.368 -3.401 5.758 1.00 68.50 81 SER A O 1
ATOM 656 N N . MET A 1 82 ? -17.949 -2.717 7.352 1.00 61.78 82 MET A N 1
ATOM 657 C CA . MET A 1 82 ? -16.743 -3.057 6.581 1.00 61.78 82 MET A CA 1
ATOM 658 C C . MET A 1 82 ? -16.600 -4.568 6.344 1.00 61.78 82 MET A C 1
ATOM 660 O O . MET A 1 82 ? -16.174 -4.996 5.270 1.00 61.78 82 MET A O 1
ATOM 664 N N . LYS A 1 83 ? -16.962 -5.396 7.329 1.00 56.00 83 LYS A N 1
ATOM 665 C CA . LYS A 1 83 ? -16.883 -6.857 7.214 1.00 56.00 83 LYS A CA 1
ATOM 666 C C . LYS A 1 83 ? -17.953 -7.444 6.294 1.00 56.00 83 LYS A C 1
ATOM 668 O O . LYS A 1 83 ? -17.658 -8.397 5.579 1.00 56.00 83 LYS A O 1
ATOM 673 N N . ASP A 1 84 ? -19.152 -6.879 6.273 1.00 44.56 84 ASP A N 1
ATOM 674 C CA . ASP A 1 84 ? -20.234 -7.363 5.416 1.00 44.56 84 ASP A CA 1
ATOM 675 C C . ASP A 1 84 ? -19.967 -7.016 3.937 1.00 44.56 84 ASP A C 1
ATOM 677 O O . ASP A 1 84 ? -20.248 -7.840 3.064 1.00 44.56 84 ASP A O 1
ATOM 681 N N . ILE A 1 85 ? -19.274 -5.897 3.656 1.00 50.81 85 ILE A N 1
ATOM 682 C CA . ILE A 1 85 ? -18.675 -5.630 2.331 1.00 50.81 85 ILE A CA 1
ATOM 683 C C . ILE A 1 85 ? -17.658 -6.723 1.977 1.00 50.81 85 ILE A C 1
ATOM 685 O O . ILE A 1 85 ? -17.639 -7.194 0.845 1.00 50.81 85 ILE A O 1
ATOM 689 N N . SER A 1 86 ? -16.854 -7.181 2.944 1.00 45.62 86 SER A N 1
ATOM 690 C CA . SER A 1 86 ? -15.893 -8.273 2.752 1.00 45.62 86 SER A CA 1
ATOM 691 C C . SER A 1 86 ? -16.559 -9.643 2.546 1.00 45.62 86 SER A C 1
ATOM 693 O O . SER A 1 86 ? -15.999 -10.480 1.850 1.00 45.62 86 SER A O 1
ATOM 695 N N . THR A 1 87 ? -17.760 -9.923 3.054 1.00 37.72 87 THR A N 1
ATOM 696 C CA . THR A 1 87 ? -18.378 -11.254 2.857 1.00 37.72 87 THR A CA 1
ATOM 697 C C . THR A 1 87 ? -19.078 -11.452 1.512 1.00 37.72 87 THR A C 1
ATOM 699 O O . THR A 1 87 ? -19.251 -12.602 1.106 1.00 37.72 87 THR A O 1
ATOM 702 N N . ASP A 1 88 ? -19.381 -10.373 0.784 1.00 41.12 88 ASP A N 1
ATOM 703 C CA . ASP A 1 88 ? -19.783 -10.437 -0.632 1.00 41.12 88 ASP A CA 1
ATOM 704 C C . ASP A 1 88 ? -18.569 -10.415 -1.591 1.00 41.12 88 ASP A C 1
ATOM 706 O O . ASP A 1 88 ? -18.722 -10.481 -2.807 1.00 41.12 88 ASP A O 1
ATOM 710 N N . THR A 1 89 ? -17.328 -10.424 -1.071 1.00 44.09 89 THR A N 1
ATOM 711 C CA . THR A 1 89 ? -16.088 -10.519 -1.880 1.00 44.09 89 THR A CA 1
ATOM 712 C C . THR A 1 89 ? -15.754 -11.937 -2.345 1.00 44.09 89 THR A C 1
ATOM 714 O O . THR A 1 89 ? -14.605 -12.253 -2.644 1.00 44.09 89 THR A O 1
ATOM 717 N N . LYS A 1 90 ? -16.750 -12.817 -2.507 1.00 44.47 90 LYS A N 1
ATOM 718 C CA . LYS A 1 90 ? -16.522 -14.078 -3.238 1.00 44.47 90 LYS A CA 1
ATOM 719 C C . LYS A 1 90 ? -16.221 -13.854 -4.730 1.00 44.47 90 LYS A C 1
ATOM 721 O O . LYS A 1 90 ? -15.873 -14.810 -5.416 1.00 44.47 90 LYS A O 1
ATOM 726 N N . SER A 1 91 ? -16.342 -12.618 -5.219 1.00 42.50 91 SER A N 1
ATOM 727 C CA . SER A 1 91 ? -16.089 -12.214 -6.606 1.00 42.50 91 SER A CA 1
ATOM 728 C C . SER A 1 91 ? -15.039 -11.108 -6.782 1.00 42.50 91 SER A C 1
ATOM 730 O O . SER A 1 91 ? -14.883 -10.630 -7.898 1.00 42.50 91 SER A O 1
ATOM 732 N N . ILE A 1 92 ? -14.334 -10.679 -5.727 1.00 47.28 92 ILE A N 1
ATOM 733 C CA . ILE A 1 92 ? -13.318 -9.603 -5.809 1.00 47.28 92 ILE A CA 1
ATOM 734 C C . ILE A 1 92 ? -12.017 -10.088 -5.171 1.00 47.28 92 ILE A C 1
ATOM 736 O O . ILE A 1 92 ? -11.482 -9.528 -4.222 1.00 47.28 92 ILE A O 1
ATOM 740 N N . GLN A 1 93 ? -11.595 -11.250 -5.633 1.00 43.41 93 GLN A N 1
ATOM 741 C CA . GLN A 1 93 ? -10.226 -11.705 -5.525 1.00 43.41 93 GLN A CA 1
ATOM 742 C C . GLN A 1 93 ? -9.717 -11.539 -6.947 1.00 43.41 93 GLN A C 1
ATOM 744 O O . GLN A 1 93 ? -10.390 -12.086 -7.825 1.00 43.41 93 GLN A O 1
ATOM 749 N N . CYS A 1 94 ? -8.635 -10.790 -7.191 1.00 46.69 94 CYS A N 1
ATOM 75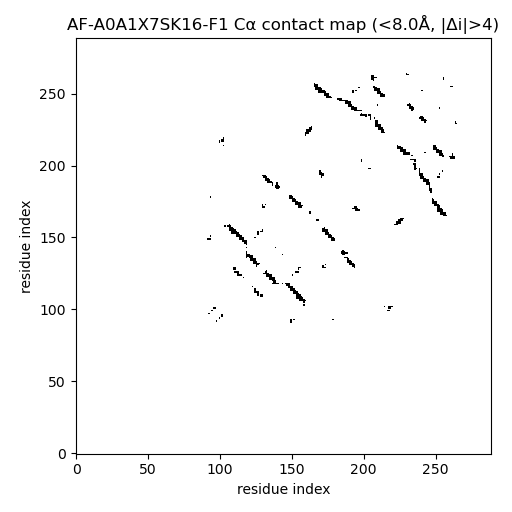0 C CA . CYS A 1 94 ? -8.041 -10.590 -8.516 1.00 46.69 94 CYS A CA 1
ATOM 751 C C . CYS A 1 94 ? -8.313 -11.822 -9.389 1.00 46.69 94 CYS A C 1
ATOM 753 O O . CYS A 1 94 ? -7.735 -12.887 -9.140 1.00 46.69 94 CYS A O 1
ATOM 755 N N . ASP A 1 95 ? -9.212 -11.714 -10.379 1.00 45.91 95 ASP A N 1
ATOM 756 C CA . ASP A 1 95 ? -9.528 -12.844 -11.271 1.00 45.91 95 ASP A CA 1
ATOM 757 C C . ASP A 1 95 ? -8.231 -13.383 -11.912 1.00 45.91 95 ASP A C 1
ATOM 759 O O . ASP A 1 95 ? -8.115 -14.564 -12.241 1.00 45.91 95 ASP A O 1
ATOM 763 N N . TYR A 1 96 ? -7.213 -12.521 -11.992 1.00 46.97 96 TYR A N 1
ATOM 764 C CA . TYR A 1 96 ? -5.869 -12.809 -12.461 1.00 46.97 96 TYR A CA 1
ATOM 765 C C . TYR A 1 96 ? -5.038 -13.724 -11.537 1.00 46.97 96 TYR A C 1
ATOM 767 O O . TYR A 1 96 ? -4.183 -14.447 -12.030 1.00 46.97 96 TYR A O 1
ATOM 775 N N . TRP A 1 97 ? -5.264 -13.729 -10.216 1.00 51.25 97 TRP A N 1
ATOM 776 C CA . TRP A 1 97 ? -4.464 -14.521 -9.260 1.00 51.25 97 TRP A CA 1
ATOM 777 C C . TRP A 1 97 ? -5.082 -15.882 -8.925 1.00 51.25 97 TRP A C 1
ATOM 779 O O . TRP A 1 97 ? -4.362 -16.790 -8.517 1.00 51.25 97 TRP A O 1
ATOM 789 N N . THR A 1 98 ? -6.405 -16.030 -9.056 1.00 45.78 98 THR A N 1
ATOM 790 C CA . THR A 1 98 ? -7.122 -17.256 -8.652 1.00 45.78 98 THR A CA 1
ATOM 791 C C . THR A 1 98 ? -7.575 -18.155 -9.799 1.00 45.78 98 THR A C 1
ATOM 793 O O . THR A 1 98 ? -7.815 -19.337 -9.551 1.00 45.78 98 THR A O 1
ATOM 796 N N . LYS A 1 99 ? -7.687 -17.652 -11.039 1.00 41.06 99 LYS A N 1
ATOM 797 C CA . LYS A 1 99 ? -8.10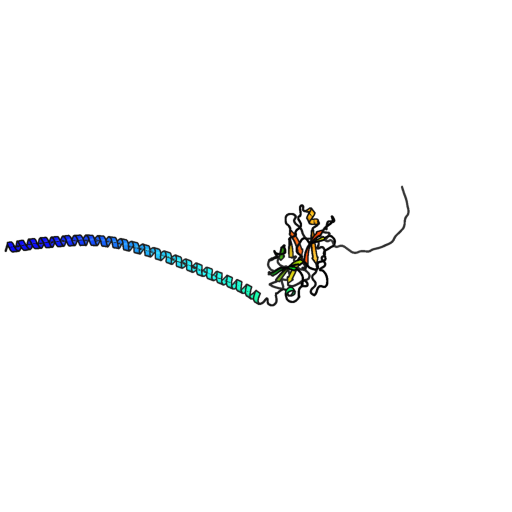3 -18.465 -12.205 1.00 41.06 99 LYS A CA 1
ATOM 798 C C . LYS A 1 99 ? -7.018 -18.688 -13.252 1.00 41.06 99 LYS A C 1
ATOM 800 O O . LYS A 1 99 ? -7.081 -19.694 -13.952 1.00 41.06 99 LYS A O 1
ATOM 805 N N . ALA A 1 100 ? -6.050 -17.786 -13.370 1.00 44.44 100 ALA A N 1
ATOM 806 C CA . ALA A 1 100 ? -4.863 -18.009 -14.178 1.00 44.44 100 ALA A CA 1
ATOM 807 C C . ALA A 1 100 ? -3.723 -18.370 -13.228 1.00 44.44 100 ALA A C 1
ATOM 809 O O . ALA A 1 100 ? -3.402 -17.605 -12.322 1.00 44.44 100 ALA A O 1
ATOM 810 N N . GLU A 1 101 ? -3.101 -19.532 -13.416 1.00 52.09 101 GLU A N 1
ATOM 811 C CA . GLU A 1 101 ? -1.712 -19.686 -12.997 1.00 52.09 101 GLU A CA 1
ATOM 812 C C . GLU A 1 101 ? -0.969 -18.526 -13.664 1.00 52.09 101 GLU A C 1
ATOM 814 O O . GLU A 1 101 ? -0.848 -18.495 -14.891 1.00 52.09 101 GLU A O 1
ATOM 819 N N . LEU A 1 102 ? -0.593 -17.503 -12.888 1.00 60.50 102 LEU A N 1
ATOM 820 C CA . LEU A 1 102 ? 0.247 -16.431 -13.406 1.00 60.50 102 LEU A CA 1
ATOM 821 C C . LEU A 1 102 ? 1.419 -17.094 -14.141 1.00 60.50 102 LEU A C 1
ATOM 823 O O . LEU A 1 102 ? 1.922 -18.111 -13.652 1.00 60.50 102 LEU A O 1
ATOM 827 N N . PRO A 1 103 ? 1.917 -16.531 -15.253 1.00 60.34 103 PRO A N 1
ATOM 828 C CA . PRO A 1 103 ? 3.017 -17.127 -16.017 1.00 60.34 103 PRO A CA 1
ATOM 829 C C . PRO A 1 103 ? 4.355 -17.170 -15.247 1.00 60.34 103 PRO A C 1
ATOM 831 O O . PRO A 1 103 ? 5.401 -17.434 -15.826 1.00 60.34 103 PRO A O 1
ATOM 834 N N . PHE A 1 104 ? 4.326 -16.911 -13.938 1.00 69.44 104 PHE A N 1
ATOM 835 C CA . PHE A 1 104 ? 5.436 -16.959 -13.000 1.00 69.44 104 PHE A CA 1
ATOM 836 C C . PHE A 1 104 ? 5.574 -18.322 -12.303 1.00 69.44 104 PHE A C 1
ATOM 838 O O . PHE A 1 104 ? 6.327 -18.428 -11.335 1.00 69.44 104 PHE A O 1
ATOM 845 N N . ASP A 1 105 ? 4.842 -19.356 -12.733 1.00 61.12 105 ASP A N 1
ATOM 846 C CA . ASP A 1 105 ? 5.055 -20.715 -12.226 1.00 61.12 105 ASP A CA 1
ATOM 847 C C . ASP A 1 105 ? 6.517 -21.143 -12.464 1.00 61.12 105 ASP A C 1
ATOM 849 O O . ASP A 1 105 ? 7.033 -21.073 -13.580 1.00 61.12 105 ASP A O 1
ATOM 853 N N . GLY A 1 106 ? 7.218 -21.511 -11.388 1.00 65.25 106 GLY A N 1
ATOM 854 C CA . GLY A 1 106 ? 8.659 -21.794 -11.395 1.00 65.25 106 GLY A CA 1
ATOM 855 C C . GLY A 1 106 ? 9.601 -20.594 -11.184 1.00 65.25 106 GLY A C 1
ATOM 856 O O . GLY A 1 106 ? 10.813 -20.803 -11.113 1.00 65.25 106 GLY A O 1
ATOM 857 N N . MET A 1 107 ? 9.096 -19.363 -11.039 1.00 79.38 107 MET A N 1
ATOM 858 C CA . MET A 1 107 ? 9.914 -18.194 -10.673 1.00 79.38 107 MET A CA 1
ATOM 859 C C . MET A 1 107 ? 10.114 -18.065 -9.158 1.00 79.38 107 MET A C 1
ATOM 861 O O . MET A 1 107 ? 9.260 -18.452 -8.357 1.00 79.38 107 MET A O 1
ATOM 865 N N . VAL A 1 108 ? 11.235 -17.462 -8.749 1.00 81.00 108 VAL A N 1
ATOM 866 C CA . VAL A 1 108 ? 11.527 -17.201 -7.332 1.00 81.00 108 VAL A CA 1
ATOM 867 C C . VAL A 1 108 ? 10.828 -15.912 -6.904 1.00 81.00 108 VAL A C 1
ATOM 869 O O . VAL A 1 108 ? 11.161 -14.829 -7.384 1.00 81.00 108 VAL A O 1
ATOM 872 N N . THR A 1 109 ? 9.863 -16.020 -5.990 1.00 85.44 109 THR A N 1
ATOM 873 C CA . THR A 1 109 ? 9.055 -14.890 -5.508 1.00 85.44 109 THR A CA 1
ATOM 874 C C . THR A 1 109 ? 9.597 -14.324 -4.198 1.00 85.44 109 THR A C 1
ATOM 876 O O . THR A 1 109 ? 9.888 -15.093 -3.284 1.00 85.44 109 THR A O 1
ATOM 879 N N . LEU A 1 110 ? 9.658 -12.998 -4.084 1.00 85.44 110 LEU A N 1
ATOM 880 C CA . LEU A 1 110 ? 10.037 -12.288 -2.855 1.00 85.44 110 LEU A CA 1
ATOM 881 C C . LEU A 1 110 ? 8.866 -12.088 -1.898 1.00 85.44 110 LEU A C 1
ATOM 883 O O . LEU A 1 110 ? 9.024 -12.188 -0.688 1.00 85.44 110 LEU A O 1
ATOM 887 N N . GLY A 1 111 ? 7.686 -11.829 -2.449 1.00 85.94 111 GLY A N 1
ATOM 888 C CA . GLY A 1 111 ? 6.504 -11.502 -1.672 1.00 85.94 111 GLY A CA 1
ATOM 889 C C . GLY A 1 111 ? 5.322 -11.203 -2.578 1.00 85.94 111 GLY A C 1
ATOM 890 O O . GLY A 1 111 ? 5.474 -11.026 -3.791 1.00 85.94 111 GLY A O 1
ATOM 891 N N . LYS A 1 112 ? 4.132 -11.183 -1.983 1.00 87.44 112 LYS A N 1
ATOM 892 C CA . LYS A 1 112 ? 2.873 -10.837 -2.644 1.00 87.44 112 LYS A CA 1
ATOM 893 C C . LYS A 1 112 ? 2.043 -10.000 -1.688 1.00 87.44 112 LYS A C 1
ATOM 895 O O . LYS A 1 112 ? 1.896 -10.379 -0.527 1.00 87.44 112 LYS A O 1
ATOM 900 N N . LYS A 1 113 ? 1.450 -8.919 -2.184 1.00 88.44 113 LYS A N 1
ATOM 901 C CA . LYS A 1 113 ? 0.517 -8.093 -1.417 1.00 88.44 113 LYS A CA 1
ATOM 902 C C . LYS A 1 113 ? -0.664 -7.693 -2.282 1.00 88.44 113 LYS A C 1
ATOM 904 O O . LYS A 1 113 ? -0.501 -7.375 -3.454 1.00 88.44 113 LYS A O 1
ATOM 909 N N . VAL A 1 114 ? -1.845 -7.718 -1.678 1.00 86.19 114 VAL A N 1
ATOM 910 C CA . VAL A 1 114 ? -3.105 -7.268 -2.271 1.00 86.19 114 VAL A CA 1
ATOM 911 C C . VAL A 1 114 ? -3.685 -6.209 -1.351 1.00 86.19 114 VAL A C 1
ATOM 913 O O . VAL A 1 114 ? -3.710 -6.408 -0.134 1.00 86.19 114 VAL A O 1
ATOM 916 N N . CYS A 1 115 ? -4.159 -5.105 -1.915 1.00 83.44 115 CYS A N 1
ATOM 917 C CA . CYS A 1 115 ? -4.949 -4.120 -1.199 1.00 83.44 115 CYS A CA 1
ATOM 918 C C . CYS A 1 115 ? -6.293 -3.898 -1.899 1.00 83.44 115 CYS A C 1
ATOM 920 O O . CYS A 1 115 ? -6.390 -3.854 -3.125 1.00 83.44 115 CYS A O 1
ATOM 922 N N . LEU A 1 116 ? -7.338 -3.762 -1.085 1.00 84.75 116 LEU A N 1
ATOM 923 C CA . LEU A 1 116 ? -8.642 -3.288 -1.523 1.00 84.75 116 LEU A CA 1
ATOM 924 C C . LEU A 1 116 ? -8.724 -1.801 -1.199 1.00 84.75 116 LEU A C 1
ATOM 926 O O . LEU A 1 116 ? -8.397 -1.399 -0.081 1.00 84.75 116 LEU A O 1
ATOM 930 N N . TYR A 1 117 ? -9.154 -0.995 -2.161 1.00 80.75 117 TYR A N 1
ATOM 931 C CA . TYR A 1 117 ? -9.217 0.453 -2.013 1.00 80.75 117 TYR A CA 1
ATOM 932 C C . TYR A 1 117 ? -10.464 1.046 -2.668 1.00 80.75 117 TYR A C 1
ATOM 934 O O . TYR A 1 117 ? -11.086 0.458 -3.549 1.00 80.75 117 TYR A O 1
ATOM 942 N N . ASN A 1 118 ? -10.857 2.232 -2.215 1.00 79.00 118 ASN A N 1
ATOM 943 C CA . ASN A 1 118 ? -11.992 2.975 -2.756 1.00 79.00 118 ASN A CA 1
ATOM 944 C C . ASN A 1 118 ? -11.489 4.024 -3.758 1.00 79.00 118 ASN A C 1
ATOM 946 O O . ASN A 1 118 ? -10.595 4.792 -3.418 1.00 79.00 118 ASN A O 1
ATOM 950 N N . ALA A 1 119 ? -12.104 4.142 -4.941 1.00 70.44 119 ALA A N 1
ATOM 951 C CA . ALA A 1 119 ? -11.729 5.170 -5.926 1.00 70.44 119 ALA A CA 1
ATOM 952 C C . ALA A 1 119 ? -11.938 6.616 -5.449 1.00 70.44 119 ALA A C 1
ATOM 954 O O . ALA A 1 119 ? -11.481 7.548 -6.108 1.00 70.44 119 ALA A O 1
ATOM 955 N N . LYS A 1 120 ? -12.639 6.831 -4.331 1.00 74.06 120 LYS A N 1
ATOM 956 C CA . LYS A 1 120 ? -12.885 8.163 -3.761 1.00 74.06 120 LYS A CA 1
ATOM 957 C C . LYS A 1 120 ? -11.750 8.681 -2.877 1.00 74.06 120 LYS A C 1
ATOM 959 O O . LYS A 1 120 ? -11.834 9.824 -2.435 1.00 74.06 120 LYS A O 1
ATOM 964 N N . SER A 1 121 ? -10.736 7.872 -2.576 1.00 80.12 121 SER A N 1
ATOM 965 C CA . SER A 1 121 ? -9.600 8.306 -1.762 1.00 80.12 121 SER A CA 1
ATOM 966 C C . SER A 1 121 ? -8.297 7.670 -2.226 1.00 80.12 121 SER A C 1
ATOM 968 O O . SER A 1 121 ? -8.274 6.529 -2.686 1.00 80.12 121 SER A O 1
ATOM 970 N N . SER A 1 122 ? -7.199 8.399 -2.052 1.00 85.44 122 SER A N 1
ATOM 971 C CA . SER A 1 122 ? -5.861 7.879 -2.316 1.00 85.44 122 SER A CA 1
ATOM 972 C C . SER A 1 122 ? -5.499 6.756 -1.346 1.00 85.44 122 SER A C 1
ATOM 974 O O . SER A 1 122 ? -5.880 6.805 -0.173 1.00 85.44 122 SER A O 1
ATOM 976 N N . HIS A 1 123 ? -4.751 5.771 -1.828 1.00 88.62 123 HIS A N 1
ATOM 977 C CA . HIS A 1 123 ? -4.270 4.638 -1.044 1.00 88.62 123 HIS A CA 1
ATOM 978 C C . HIS A 1 123 ? -2.827 4.306 -1.404 1.00 88.62 123 HIS A C 1
ATOM 980 O O . HIS A 1 123 ? -2.352 4.660 -2.479 1.00 88.62 123 HIS A O 1
ATOM 986 N N . GLU A 1 124 ? -2.150 3.592 -0.515 1.00 92.31 124 GLU A N 1
ATOM 987 C CA . GLU A 1 124 ? -0.769 3.174 -0.711 1.00 92.31 124 GLU A CA 1
ATOM 988 C C . GLU A 1 124 ? -0.625 1.665 -0.483 1.00 92.31 124 GLU A C 1
ATOM 990 O O . GLU A 1 124 ? -1.242 1.096 0.425 1.00 92.31 124 GLU A O 1
ATOM 995 N N . LEU A 1 125 ? 0.156 1.003 -1.338 1.00 92.06 125 LEU A N 1
ATOM 996 C CA . LEU A 1 125 ? 0.527 -0.404 -1.211 1.00 92.06 125 LEU A CA 1
ATOM 997 C C . LEU A 1 125 ? 2.050 -0.507 -1.183 1.00 92.06 125 LEU A C 1
ATOM 999 O O . LEU A 1 125 ? 2.710 -0.291 -2.190 1.00 92.06 125 LEU A O 1
ATOM 1003 N N . GLU A 1 126 ? 2.585 -0.913 -0.037 1.00 94.69 126 GLU A N 1
ATOM 1004 C CA . GLU A 1 126 ? 4.025 -1.137 0.156 1.00 94.69 126 GLU A CA 1
ATOM 1005 C C . GLU A 1 126 ? 4.348 -2.635 0.182 1.00 94.69 126 GLU A C 1
ATOM 1007 O O . GLU A 1 126 ? 3.733 -3.380 0.946 1.00 94.69 126 GLU A O 1
ATOM 1012 N N . LEU A 1 127 ? 5.290 -3.099 -0.631 1.00 93.25 127 LEU A N 1
ATOM 1013 C CA . LEU A 1 127 ? 5.832 -4.456 -0.585 1.00 93.25 127 LEU A CA 1
ATOM 1014 C C . LEU A 1 127 ? 7.317 -4.371 -0.211 1.00 93.25 127 LEU A C 1
ATOM 1016 O O . LEU A 1 127 ? 8.201 -4.331 -1.071 1.00 93.25 127 LEU A O 1
ATOM 1020 N N . ASP A 1 128 ? 7.563 -4.314 1.097 1.00 91.81 128 ASP A N 1
ATOM 1021 C CA . ASP A 1 128 ? 8.879 -4.059 1.693 1.00 91.81 128 ASP A CA 1
ATOM 1022 C C . ASP A 1 128 ? 9.928 -5.083 1.249 1.00 91.81 128 ASP A C 1
ATOM 1024 O O . ASP A 1 128 ? 11.087 -4.732 1.021 1.00 91.81 128 ASP A O 1
ATOM 1028 N N . GLU A 1 129 ? 9.531 -6.345 1.059 1.00 90.19 129 GLU A N 1
ATOM 1029 C CA . GLU A 1 129 ? 10.439 -7.433 0.683 1.00 90.19 129 GLU A CA 1
ATOM 1030 C C . GLU A 1 129 ? 11.100 -7.218 -0.684 1.00 90.19 129 GLU A C 1
ATOM 1032 O O . GLU A 1 129 ? 12.177 -7.764 -0.934 1.00 90.19 129 GLU A O 1
ATOM 1037 N N . CYS A 1 130 ? 10.476 -6.438 -1.572 1.00 88.38 130 CYS A N 1
ATOM 1038 C CA . CYS A 1 130 ? 11.046 -6.078 -2.868 1.00 88.38 130 CYS A CA 1
ATOM 1039 C C . CYS A 1 130 ? 11.386 -4.588 -3.005 1.00 88.38 130 CYS A C 1
ATOM 1041 O O . CYS A 1 130 ? 11.861 -4.196 -4.072 1.00 88.38 130 CYS A O 1
ATOM 1043 N N . GLY A 1 131 ? 11.168 -3.788 -1.954 1.00 92.88 131 GLY A N 1
ATOM 1044 C CA . GLY A 1 131 ? 11.389 -2.341 -1.958 1.00 92.88 131 GLY A CA 1
ATOM 1045 C C . GLY A 1 131 ? 10.464 -1.597 -2.920 1.00 92.88 131 GLY A C 1
ATOM 1046 O O . GLY A 1 131 ? 10.932 -0.735 -3.659 1.00 92.88 131 GLY A O 1
ATOM 1047 N N . LEU A 1 132 ? 9.186 -1.982 -2.968 1.00 95.44 132 LEU A N 1
ATOM 1048 C CA . LEU A 1 132 ? 8.172 -1.362 -3.823 1.00 95.44 132 LEU A CA 1
ATOM 1049 C C . LEU A 1 132 ? 7.182 -0.554 -2.982 1.00 95.44 132 LEU A C 1
ATOM 1051 O O . LEU A 1 132 ? 6.587 -1.114 -2.064 1.00 95.44 132 LEU A O 1
ATOM 1055 N N . SER A 1 133 ? 6.903 0.680 -3.394 1.00 95.50 133 SER A N 1
ATOM 1056 C CA . SER A 1 133 ? 5.763 1.462 -2.905 1.00 95.50 133 SER A CA 1
ATOM 1057 C C . SER A 1 133 ? 4.897 1.910 -4.079 1.00 95.50 133 SER A C 1
ATOM 1059 O O . SER A 1 133 ? 5.391 2.405 -5.092 1.00 95.50 133 SER A O 1
ATOM 1061 N N . LEU A 1 134 ? 3.590 1.690 -3.971 1.00 94.00 134 LEU A N 1
ATOM 1062 C CA . LEU A 1 134 ? 2.598 2.065 -4.975 1.00 94.00 134 LEU A CA 1
ATOM 1063 C C . LEU A 1 134 ? 1.639 3.086 -4.384 1.00 94.00 134 LEU A C 1
ATOM 1065 O O . LEU A 1 134 ? 0.874 2.746 -3.482 1.00 94.00 134 LEU A O 1
ATOM 1069 N N . SER A 1 135 ? 1.602 4.291 -4.942 1.00 93.56 135 SER A N 1
ATOM 1070 C CA . SER A 1 135 ? 0.617 5.307 -4.576 1.00 93.56 135 SER A CA 1
ATOM 1071 C C . SER A 1 135 ? -0.514 5.329 -5.606 1.00 93.56 135 SER A C 1
ATOM 1073 O O . SER A 1 135 ? -0.326 5.677 -6.773 1.00 93.56 135 SER A O 1
ATOM 1075 N N . LEU A 1 136 ? -1.708 4.949 -5.162 1.00 91.25 136 LEU A N 1
ATOM 1076 C CA . LEU A 1 136 ? -2.936 4.872 -5.948 1.00 91.25 136 LEU A CA 1
ATOM 1077 C C . LEU A 1 136 ? -3.743 6.159 -5.722 1.00 91.25 136 LEU A C 1
ATOM 1079 O O . LEU A 1 136 ? -4.314 6.319 -4.638 1.00 91.25 136 LEU A O 1
ATOM 1083 N N . PRO A 1 137 ? -3.798 7.103 -6.679 1.00 89.31 137 PRO A N 1
ATOM 1084 C CA . PRO A 1 137 ? -4.574 8.326 -6.504 1.00 89.31 137 PRO A CA 1
ATOM 1085 C C . PRO A 1 137 ? -6.088 8.094 -6.574 1.00 89.31 137 PRO A C 1
ATOM 1087 O O . PRO A 1 137 ? -6.586 7.071 -7.048 1.00 89.31 137 PRO A O 1
ATOM 1090 N N . ASP A 1 138 ? -6.833 9.101 -6.118 1.00 86.69 138 ASP A N 1
ATOM 1091 C CA . ASP A 1 138 ? -8.282 9.156 -6.279 1.00 86.69 138 ASP A CA 1
ATOM 1092 C C . ASP A 1 138 ? -8.678 9.253 -7.762 1.00 86.69 138 ASP A C 1
ATOM 1094 O O . ASP A 1 138 ? -7.984 9.861 -8.575 1.00 86.69 138 ASP A O 1
ATOM 1098 N N . GLY A 1 139 ? -9.815 8.679 -8.149 1.00 78.62 139 GLY A N 1
ATOM 1099 C CA . GLY A 1 139 ? -10.290 8.749 -9.535 1.00 78.62 139 GLY A CA 1
ATOM 1100 C C . GLY A 1 139 ? -9.387 8.031 -10.543 1.00 78.62 139 GLY A C 1
ATOM 1101 O O . GLY A 1 139 ? -9.249 8.501 -11.668 1.00 78.62 139 GLY A O 1
ATOM 1102 N N . LEU A 1 140 ? -8.779 6.910 -10.138 1.00 77.50 140 LEU A N 1
ATOM 1103 C CA . LEU A 1 140 ? -7.997 6.037 -11.020 1.00 77.50 140 LEU A CA 1
ATOM 1104 C C . LEU A 1 140 ? -8.802 5.521 -12.225 1.00 77.50 140 LEU A C 1
ATOM 1106 O O . LEU A 1 140 ? -8.250 5.330 -13.306 1.00 77.50 140 LEU A O 1
ATOM 1110 N N . PHE A 1 141 ? -10.109 5.346 -12.014 1.00 76.25 141 PHE A N 1
ATOM 1111 C CA . PHE A 1 141 ? -11.104 4.979 -13.015 1.00 76.25 141 PHE A CA 1
ATOM 1112 C C . PHE A 1 141 ? -12.209 6.040 -13.041 1.00 76.25 141 PHE A C 1
ATOM 1114 O O . PHE A 1 141 ? -12.746 6.417 -11.989 1.00 76.25 141 PHE A O 1
ATOM 1121 N N . SER A 1 142 ? -12.554 6.520 -14.230 1.00 71.88 142 SER A N 1
ATOM 1122 C CA . SER A 1 142 ? -13.581 7.524 -14.472 1.00 71.88 142 SER A CA 1
ATOM 1123 C C . SER A 1 142 ? -14.498 7.094 -15.629 1.00 71.88 142 SER A C 1
ATOM 1125 O O . SER A 1 142 ? -14.051 7.030 -16.772 1.00 71.88 142 SER A O 1
ATOM 1127 N N . PRO A 1 143 ? -15.811 6.909 -15.395 1.00 67.75 143 PRO A N 1
ATOM 1128 C CA . PRO A 1 143 ? -16.518 7.049 -14.123 1.00 67.75 143 PRO A CA 1
ATOM 1129 C C . PRO A 1 143 ? -16.198 5.906 -13.148 1.00 67.75 143 PRO A C 1
ATOM 1131 O O . PRO A 1 143 ? -15.848 4.801 -13.541 1.00 67.75 143 PRO A O 1
ATOM 1134 N N . ALA A 1 144 ? -16.314 6.180 -11.846 1.00 64.44 144 ALA A N 1
ATOM 1135 C CA . ALA A 1 144 ? -16.133 5.148 -10.834 1.00 64.44 144 ALA A CA 1
ATOM 1136 C C . ALA A 1 144 ? -17.329 4.181 -10.862 1.00 64.44 144 ALA A C 1
ATOM 1138 O O . ALA A 1 144 ? -18.369 4.453 -10.259 1.00 64.44 144 ALA A O 1
ATOM 1139 N N . ASP A 1 145 ? -17.165 3.062 -11.562 1.00 62.66 145 ASP A N 1
ATOM 1140 C CA . ASP A 1 145 ? -18.214 2.055 -11.763 1.00 62.66 145 ASP A CA 1
ATOM 1141 C C . ASP A 1 145 ? -18.371 1.102 -10.564 1.00 62.66 145 ASP A C 1
ATOM 1143 O O . ASP A 1 145 ? -19.407 0.456 -10.403 1.00 62.66 145 ASP A O 1
ATOM 1147 N N . SER A 1 146 ? -17.357 1.038 -9.695 1.00 62.59 146 SER A N 1
ATOM 1148 C CA . SER A 1 146 ? -17.337 0.240 -8.464 1.00 62.59 146 SER A CA 1
ATOM 1149 C C . SER A 1 146 ? -17.052 1.100 -7.228 1.00 62.59 146 SER A C 1
ATOM 1151 O O . SER A 1 146 ? -16.395 2.142 -7.300 1.00 62.59 146 SER A O 1
ATOM 1153 N N . THR A 1 147 ? -17.531 0.650 -6.065 1.00 63.50 147 THR A N 1
ATOM 1154 C CA . THR A 1 147 ? -17.173 1.213 -4.753 1.00 63.50 147 THR A CA 1
ATOM 1155 C C . THR A 1 147 ? -15.831 0.700 -4.233 1.00 63.50 147 THR A C 1
ATOM 1157 O O . THR A 1 147 ? -15.222 1.367 -3.396 1.00 63.50 147 THR A O 1
ATOM 1160 N N . VAL A 1 148 ? -15.372 -0.458 -4.719 1.00 72.31 148 VAL A N 1
ATOM 1161 C CA . VAL A 1 148 ? -14.142 -1.126 -4.277 1.00 72.31 148 VAL A CA 1
ATOM 1162 C C . VAL A 1 148 ? -13.350 -1.604 -5.493 1.00 72.31 148 VAL A C 1
ATOM 1164 O O . VAL A 1 148 ? -13.891 -2.267 -6.378 1.00 72.31 148 VAL A O 1
ATOM 1167 N N . TYR A 1 149 ? -12.071 -1.255 -5.505 1.00 81.19 149 TYR A N 1
ATOM 1168 C CA . TYR A 1 149 ? -11.055 -1.642 -6.473 1.00 81.19 149 TYR A CA 1
ATOM 1169 C C . TYR A 1 149 ? -9.990 -2.470 -5.767 1.00 81.19 149 TYR A C 1
ATOM 1171 O O . TYR A 1 149 ? -9.847 -2.413 -4.543 1.00 81.19 149 TYR A O 1
ATOM 1179 N N . GLU A 1 150 ? -9.234 -3.232 -6.540 1.00 83.31 150 GLU A N 1
ATOM 1180 C CA . GLU A 1 150 ? -8.151 -4.059 -6.021 1.00 83.31 150 GLU A CA 1
ATOM 1181 C C . GLU A 1 150 ? -6.850 -3.664 -6.707 1.00 83.31 150 GLU A C 1
ATOM 1183 O O . GLU A 1 150 ? -6.829 -3.439 -7.917 1.00 83.31 150 GLU A O 1
ATOM 1188 N N . ALA A 1 151 ? -5.770 -3.559 -5.945 1.00 87.56 151 ALA A N 1
ATOM 1189 C CA . ALA A 1 151 ? -4.422 -3.461 -6.476 1.00 87.56 151 ALA A CA 1
ATOM 1190 C C . ALA A 1 151 ? -3.577 -4.562 -5.854 1.00 87.56 151 ALA A C 1
ATOM 1192 O O . ALA A 1 151 ? -3.712 -4.888 -4.673 1.00 87.56 151 ALA A O 1
ATOM 1193 N N . ALA A 1 152 ? -2.709 -5.150 -6.658 1.00 88.00 152 ALA A N 1
ATOM 1194 C CA . ALA A 1 152 ? -1.909 -6.273 -6.241 1.00 88.00 152 ALA A CA 1
ATOM 1195 C C . ALA A 1 152 ? -0.498 -6.153 -6.804 1.00 88.00 152 ALA A C 1
ATOM 1197 O O . ALA A 1 152 ? -0.307 -5.796 -7.968 1.00 88.00 152 ALA A O 1
ATOM 1198 N N . ALA A 1 153 ? 0.479 -6.476 -5.966 1.00 90.56 153 ALA A N 1
ATOM 1199 C CA . ALA A 1 153 ? 1.885 -6.468 -6.310 1.00 90.56 153 ALA A CA 1
ATOM 1200 C C . ALA A 1 153 ? 2.542 -7.796 -5.942 1.00 90.56 153 ALA A C 1
ATOM 1202 O O . ALA A 1 153 ? 2.226 -8.409 -4.916 1.00 90.56 153 ALA A O 1
ATOM 1203 N N . GLN A 1 154 ? 3.482 -8.229 -6.770 1.00 89.56 154 GLN A N 1
ATOM 1204 C CA . GLN A 1 154 ? 4.294 -9.410 -6.534 1.00 89.56 154 GLN A CA 1
ATOM 1205 C C . GLN A 1 154 ? 5.749 -9.123 -6.894 1.00 89.56 154 GLN A C 1
ATOM 1207 O O . GLN A 1 154 ? 6.062 -8.801 -8.037 1.00 89.56 154 GLN A O 1
ATOM 1212 N N . GLY A 1 155 ? 6.642 -9.299 -5.924 1.00 91.44 155 GLY A N 1
ATOM 1213 C CA . GLY A 1 155 ? 8.081 -9.207 -6.136 1.00 91.44 155 GLY A CA 1
ATOM 1214 C C . GLY A 1 155 ? 8.647 -10.527 -6.657 1.00 91.44 155 GLY A C 1
ATOM 1215 O O . GLY A 1 155 ? 8.312 -11.606 -6.155 1.00 91.44 155 GLY A O 1
ATOM 1216 N N . LEU A 1 156 ? 9.533 -10.443 -7.640 1.00 90.56 156 LEU A N 1
ATOM 1217 C CA . LEU A 1 156 ? 10.234 -11.556 -8.268 1.00 90.56 156 LEU A CA 1
ATOM 1218 C C . LEU A 1 156 ? 11.743 -11.324 -8.126 1.00 90.56 156 LEU A C 1
ATOM 1220 O O . LEU A 1 156 ? 12.270 -10.288 -8.533 1.00 90.56 156 LEU A O 1
ATOM 1224 N N . TRP A 1 157 ? 12.437 -12.302 -7.546 1.00 82.06 157 TRP A N 1
ATOM 1225 C CA . TRP A 1 157 ? 13.897 -12.289 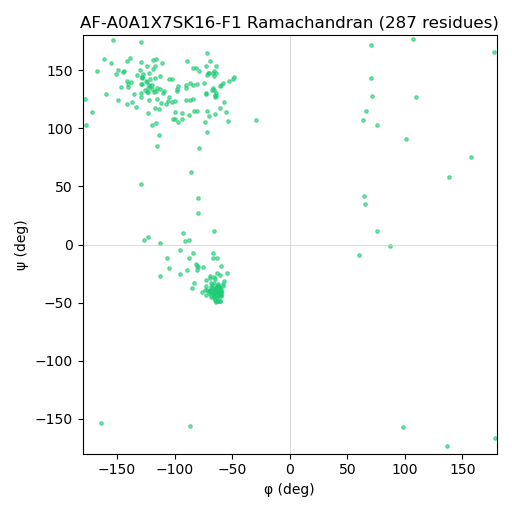-7.418 1.00 82.06 157 TRP A CA 1
ATOM 1226 C C . TRP A 1 157 ? 14.582 -12.783 -8.693 1.00 82.06 157 TRP A C 1
ATOM 1228 O O . TRP A 1 157 ? 15.678 -12.350 -9.034 1.00 82.06 157 TRP A O 1
ATOM 1238 N N . GLY A 1 158 ? 13.950 -13.721 -9.396 1.00 79.88 158 GLY A N 1
ATOM 1239 C CA . GLY A 1 158 ? 14.539 -14.326 -10.577 1.00 79.88 158 GLY A CA 1
ATOM 1240 C C . GLY A 1 158 ? 13.543 -15.143 -11.380 1.00 79.88 158 GLY A C 1
ATOM 1241 O O . GLY A 1 158 ? 12.613 -15.745 -10.836 1.00 79.88 158 GLY A O 1
ATOM 1242 N N . GLY A 1 159 ? 13.787 -15.171 -12.682 1.00 82.88 159 GLY A N 1
ATOM 1243 C CA . GLY A 1 159 ? 13.026 -15.933 -13.651 1.00 82.88 159 GLY A CA 1
ATOM 1244 C C . GLY A 1 159 ? 13.556 -15.700 -15.062 1.00 82.88 159 GLY A C 1
ATOM 1245 O O . GLY A 1 159 ? 14.663 -15.190 -15.232 1.00 82.88 159 GLY A O 1
ATOM 1246 N N . ASP A 1 160 ? 12.790 -16.118 -16.065 1.00 86.62 160 ASP A N 1
ATOM 1247 C CA . ASP A 1 160 ? 13.199 -16.047 -17.469 1.00 86.62 160 ASP A CA 1
ATOM 1248 C C . ASP A 1 160 ? 13.012 -14.617 -18.004 1.00 86.62 160 ASP A C 1
ATOM 1250 O O . ASP A 1 160 ? 11.968 -14.280 -18.553 1.00 86.62 160 ASP A O 1
ATOM 1254 N N . PHE A 1 161 ? 13.981 -13.735 -17.754 1.00 91.38 161 PHE A N 1
ATOM 1255 C CA . PHE A 1 161 ? 13.929 -12.314 -18.114 1.00 91.38 161 PHE A CA 1
ATOM 1256 C C . PHE A 1 161 ? 14.963 -11.980 -19.196 1.00 91.38 161 PHE A C 1
ATOM 1258 O O . PHE A 1 161 ? 16.134 -12.341 -19.076 1.00 91.38 161 PHE A O 1
ATOM 1265 N N . GLU A 1 162 ? 14.553 -11.237 -20.222 1.00 93.50 162 GLU A N 1
ATOM 1266 C CA . GLU A 1 162 ? 15.429 -10.723 -21.280 1.00 93.50 162 GLU A CA 1
ATOM 1267 C C . GLU A 1 162 ? 15.441 -9.191 -21.217 1.00 93.50 162 GLU A C 1
ATOM 1269 O O . GLU A 1 162 ? 14.472 -8.540 -21.600 1.00 93.50 162 GLU A O 1
ATOM 1274 N N . PHE A 1 163 ? 16.528 -8.614 -20.698 1.00 94.00 163 PHE A N 1
ATOM 1275 C CA . PHE A 1 163 ? 16.702 -7.163 -20.569 1.00 94.00 163 PHE A CA 1
ATOM 1276 C C . PHE A 1 163 ? 17.344 -6.536 -21.815 1.00 94.00 163 PHE A C 1
ATOM 1278 O O . PHE A 1 163 ? 18.067 -7.228 -22.542 1.00 94.00 163 PHE A O 1
ATOM 1285 N N . PRO A 1 164 ? 17.157 -5.219 -22.046 1.00 94.06 164 PRO A N 1
ATOM 1286 C CA . PRO A 1 164 ? 17.830 -4.509 -23.127 1.00 94.06 164 PRO A CA 1
ATOM 1287 C C . PRO A 1 164 ? 19.351 -4.712 -23.096 1.00 94.06 164 PRO A C 1
ATOM 1289 O O . PRO A 1 164 ? 19.986 -4.714 -22.036 1.00 94.06 164 PRO A O 1
ATOM 1292 N N . GLY A 1 165 ? 19.955 -4.871 -24.274 1.00 92.19 165 GLY A N 1
ATOM 1293 C CA . GLY A 1 165 ? 21.390 -5.120 -24.401 1.00 92.19 165 GLY A CA 1
ATOM 1294 C C . GLY A 1 165 ? 22.239 -4.013 -23.767 1.00 92.19 165 GLY A C 1
ATOM 1295 O O . GLY A 1 165 ? 21.941 -2.831 -23.907 1.00 92.19 165 GLY A O 1
ATOM 1296 N N . GLY A 1 166 ? 23.315 -4.401 -23.076 1.00 90.56 166 GLY A N 1
ATOM 1297 C CA . GLY A 1 166 ? 24.205 -3.453 -22.397 1.00 90.56 166 GLY A CA 1
ATOM 1298 C C . GLY A 1 166 ? 23.642 -2.885 -21.092 1.00 90.56 166 GLY A C 1
ATOM 1299 O O . GLY A 1 166 ? 24.215 -1.942 -20.556 1.00 90.56 166 GLY A O 1
ATOM 1300 N N . THR A 1 167 ? 22.554 -3.448 -20.563 1.00 94.00 167 THR A N 1
ATOM 1301 C CA . THR A 1 167 ? 21.983 -3.048 -19.272 1.00 94.00 167 THR A CA 1
ATOM 1302 C C . THR A 1 167 ? 22.163 -4.132 -18.210 1.00 94.00 167 THR A C 1
ATOM 1304 O O . THR A 1 167 ? 22.366 -5.302 -18.532 1.00 94.00 167 THR A O 1
ATOM 1307 N N . HIS A 1 168 ? 22.148 -3.739 -16.937 1.00 93.00 168 HIS A N 1
ATOM 1308 C CA . HIS A 1 168 ? 22.167 -4.648 -15.791 1.00 93.00 168 HIS A CA 1
ATOM 1309 C C . HIS A 1 168 ? 20.995 -4.337 -14.867 1.00 93.00 168 HIS A C 1
ATOM 1311 O O . HIS A 1 168 ? 20.773 -3.177 -14.530 1.00 93.00 168 HIS A O 1
ATOM 1317 N N . LEU A 1 169 ? 20.273 -5.372 -14.440 1.00 94.62 169 LEU A N 1
ATOM 1318 C CA . LEU A 1 169 ? 19.217 -5.258 -13.438 1.00 94.62 169 LEU A CA 1
ATOM 1319 C C . LEU A 1 169 ? 19.812 -4.823 -12.090 1.00 94.62 169 LEU A C 1
ATOM 1321 O O . LEU A 1 169 ? 20.753 -5.450 -11.600 1.00 94.62 169 LEU A O 1
ATOM 1325 N N . ILE A 1 170 ? 19.252 -3.766 -11.499 1.00 94.44 170 ILE A N 1
ATOM 1326 C CA . ILE A 1 170 ? 19.703 -3.201 -10.214 1.00 94.44 170 ILE A CA 1
ATOM 1327 C C . ILE A 1 170 ? 18.581 -3.069 -9.173 1.00 94.44 170 ILE A C 1
ATOM 1329 O O . ILE A 1 170 ? 18.818 -2.552 -8.083 1.00 94.44 170 ILE A O 1
ATOM 1333 N N . SER A 1 171 ? 17.370 -3.532 -9.481 1.00 94.12 171 SER A N 1
ATOM 1334 C CA . SER A 1 171 ? 16.241 -3.621 -8.547 1.00 94.12 171 SER A CA 1
ATOM 1335 C C . SER A 1 171 ? 15.624 -5.019 -8.571 1.00 94.12 171 SER A C 1
ATOM 1337 O O . SER A 1 171 ? 15.958 -5.851 -9.416 1.00 94.12 171 SER A O 1
ATOM 1339 N N . SER A 1 172 ? 14.663 -5.262 -7.681 1.00 93.44 172 SER A N 1
ATOM 1340 C CA . SER A 1 172 ? 13.726 -6.378 -7.833 1.00 93.44 172 SER A CA 1
ATOM 1341 C C . SER A 1 172 ? 12.856 -6.181 -9.078 1.00 93.44 172 SER A C 1
ATOM 1343 O O . SER A 1 172 ? 12.589 -5.042 -9.476 1.00 93.44 172 SER A O 1
ATOM 1345 N N . VAL A 1 173 ? 12.371 -7.277 -9.665 1.00 94.88 173 VAL A N 1
ATOM 1346 C CA . VAL A 1 173 ? 11.337 -7.226 -10.706 1.00 94.88 173 VAL A CA 1
ATOM 1347 C C . VAL A 1 173 ? 9.977 -7.301 -10.023 1.00 94.88 173 VAL A C 1
ATOM 1349 O O . VAL A 1 173 ? 9.717 -8.245 -9.280 1.00 94.88 173 VAL A O 1
ATOM 1352 N N . CYS A 1 174 ? 9.103 -6.329 -10.259 1.00 93.56 174 CYS A N 1
ATOM 1353 C CA . CYS A 1 174 ? 7.793 -6.272 -9.617 1.00 93.56 174 CYS A CA 1
ATOM 1354 C C . CYS A 1 174 ? 6.685 -6.414 -10.651 1.00 93.56 174 CYS A C 1
ATOM 1356 O O . CYS A 1 174 ? 6.620 -5.647 -11.605 1.00 93.56 174 CYS A O 1
ATOM 1358 N N . TYR A 1 175 ? 5.797 -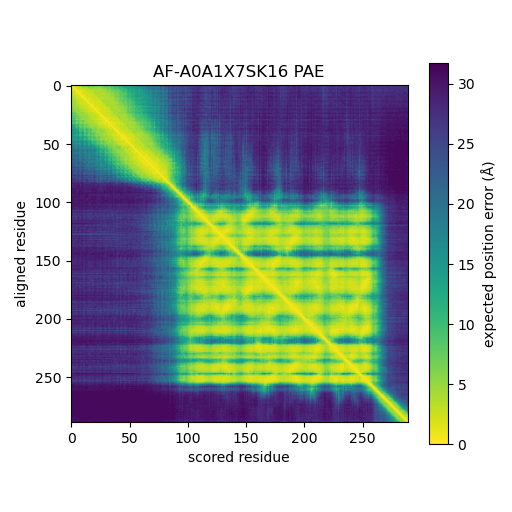7.378 -10.447 1.00 90.81 175 TYR A N 1
ATOM 1359 C CA . TYR A 1 175 ? 4.534 -7.448 -11.163 1.00 90.81 175 TYR A CA 1
ATOM 1360 C C . TYR A 1 175 ? 3.500 -6.611 -10.423 1.00 90.81 175 TYR A C 1
ATOM 1362 O O . TYR A 1 175 ? 3.266 -6.847 -9.237 1.00 90.81 175 TYR A O 1
ATOM 1370 N N . ILE A 1 176 ? 2.881 -5.661 -11.114 1.00 89.81 176 ILE A N 1
ATOM 1371 C CA . ILE A 1 176 ? 1.807 -4.830 -10.571 1.00 89.81 176 ILE A CA 1
ATOM 1372 C C . ILE A 1 176 ? 0.542 -5.113 -11.377 1.00 89.81 176 ILE A C 1
ATOM 1374 O O . ILE A 1 176 ? 0.595 -5.337 -12.584 1.00 89.81 176 ILE A O 1
ATOM 1378 N N . SER A 1 177 ? -0.607 -5.110 -10.715 1.00 85.31 177 SER A N 1
ATOM 1379 C CA . SER A 1 177 ? -1.906 -5.243 -11.368 1.00 85.31 177 SER A CA 1
ATOM 1380 C C . SER A 1 177 ? -2.975 -4.495 -10.587 1.00 85.31 177 SER A C 1
ATOM 1382 O O . SER A 1 177 ? -2.891 -4.386 -9.364 1.00 85.31 177 SER A O 1
ATOM 1384 N N . VAL A 1 178 ? -3.989 -4.001 -11.292 1.00 84.19 178 VAL A N 1
ATOM 1385 C CA . VAL A 1 178 ? -5.191 -3.421 -10.689 1.00 84.19 178 VAL A CA 1
ATOM 1386 C C . VAL A 1 178 ? -6.441 -4.025 -11.323 1.00 84.19 178 VAL A C 1
ATOM 1388 O O . VAL A 1 178 ? -6.428 -4.426 -12.492 1.00 84.19 178 VAL A O 1
ATOM 1391 N N . SER A 1 179 ? -7.515 -4.096 -10.543 1.00 77.12 179 SER A N 1
ATOM 1392 C CA . SER A 1 179 ? -8.830 -4.572 -10.963 1.00 77.12 179 SER A CA 1
ATOM 1393 C C . SER A 1 179 ? -9.878 -3.463 -10.791 1.00 77.12 179 SER A C 1
ATOM 1395 O O . SER A 1 179 ? -9.908 -2.845 -9.719 1.00 77.12 179 SER A O 1
ATOM 1397 N N . PRO A 1 180 ? -10.743 -3.217 -11.798 1.00 73.06 180 PRO A N 1
ATOM 1398 C CA . PRO A 1 180 ? -10.857 -3.960 -13.053 1.00 73.06 180 PRO A CA 1
ATOM 1399 C C . PRO A 1 180 ? -9.672 -3.694 -13.992 1.00 73.06 180 PRO A C 1
ATOM 1401 O O . PRO A 1 180 ? -9.120 -2.597 -14.030 1.00 73.06 180 PRO A O 1
ATOM 1404 N N . THR A 1 181 ? -9.267 -4.716 -14.746 1.00 70.62 181 THR A N 1
ATOM 1405 C CA . THR A 1 181 ? -8.173 -4.588 -15.713 1.00 70.62 181 THR A CA 1
ATOM 1406 C C . THR A 1 181 ? -8.644 -3.760 -16.903 1.00 70.62 181 THR A C 1
ATOM 1408 O O . THR A 1 181 ? -9.519 -4.186 -17.657 1.00 70.62 181 THR A O 1
ATOM 1411 N N . VAL A 1 182 ? -8.047 -2.585 -17.075 1.00 71.06 182 VAL A N 1
ATOM 1412 C CA . VAL A 1 182 ? -8.284 -1.685 -18.208 1.00 71.06 182 VAL A CA 1
ATOM 1413 C C . VAL A 1 182 ? -6.981 -1.474 -18.985 1.00 71.06 182 VAL A C 1
ATOM 1415 O O . VAL A 1 182 ? -5.909 -1.561 -18.384 1.00 71.06 182 VAL A O 1
ATOM 1418 N N . PRO A 1 183 ? -7.039 -1.206 -20.303 1.00 71.44 183 PRO A N 1
ATOM 1419 C CA . PRO A 1 183 ? -5.835 -0.968 -21.103 1.00 71.44 183 PRO A CA 1
ATOM 1420 C C . PRO A 1 183 ? -5.023 0.252 -20.649 1.00 71.44 183 PRO A C 1
ATOM 1422 O O . PRO A 1 183 ? -3.798 0.224 -20.696 1.00 71.44 183 PRO A O 1
ATOM 1425 N N . GLU A 1 184 ? -5.703 1.312 -20.211 1.00 81.25 184 GLU A N 1
ATOM 1426 C CA . GLU A 1 184 ? -5.086 2.546 -19.729 1.00 81.25 184 GLU A CA 1
ATOM 1427 C C . GLU A 1 184 ? -5.953 3.138 -18.612 1.00 81.25 184 GLU A C 1
ATOM 1429 O O . GLU A 1 184 ? -7.179 3.178 -18.728 1.00 81.25 184 GLU A O 1
ATOM 1434 N N . LEU A 1 185 ? -5.315 3.573 -17.528 1.00 85.38 185 LEU A N 1
ATOM 1435 C CA . LEU A 1 185 ? -5.952 4.293 -16.432 1.00 85.38 185 LEU A CA 1
ATOM 1436 C C . LEU A 1 185 ? -6.187 5.767 -16.773 1.00 85.38 185 LEU A C 1
ATOM 1438 O O . LEU A 1 185 ? -5.374 6.408 -17.446 1.00 85.38 185 LEU A O 1
ATOM 1442 N N . ASP A 1 186 ? -7.243 6.342 -16.199 1.00 87.38 186 ASP A N 1
ATOM 1443 C CA . ASP A 1 186 ? -7.544 7.769 -16.344 1.00 87.38 186 ASP A CA 1
ATOM 1444 C C . ASP A 1 186 ? -6.516 8.651 -15.626 1.00 87.38 186 ASP A C 1
ATOM 1446 O O . ASP A 1 186 ? -6.124 9.709 -16.131 1.00 87.38 186 ASP A O 1
ATOM 1450 N N . LYS A 1 187 ? -6.035 8.192 -14.464 1.00 88.62 187 LYS A N 1
ATOM 1451 C CA . LYS A 1 187 ? -4.935 8.814 -13.720 1.00 88.62 187 LYS A CA 1
ATOM 1452 C C . LYS A 1 187 ? -3.778 7.835 -13.525 1.00 88.62 187 LYS A C 1
ATOM 1454 O O . LYS A 1 187 ? -4.027 6.655 -13.285 1.00 88.62 187 LYS A O 1
ATOM 1459 N N . PRO A 1 188 ? -2.523 8.307 -13.600 1.00 90.88 188 PRO A N 1
ATOM 1460 C CA . PRO A 1 188 ? -1.370 7.446 -13.393 1.00 90.88 188 PRO A CA 1
ATOM 1461 C C . PRO A 1 188 ? -1.240 7.011 -11.930 1.00 90.88 188 PRO A C 1
ATOM 1463 O O . PRO A 1 188 ? -1.554 7.771 -11.019 1.00 90.88 188 PRO A O 1
ATOM 1466 N N . VAL A 1 189 ? -0.722 5.807 -11.713 1.00 91.88 189 VAL A N 1
ATOM 1467 C CA . VAL A 1 189 ? -0.232 5.332 -10.415 1.00 91.88 189 VAL A CA 1
ATOM 1468 C C . VAL A 1 189 ? 1.240 5.671 -10.289 1.00 91.88 189 VAL A C 1
ATOM 1470 O O . VAL A 1 189 ? 2.016 5.431 -11.216 1.00 91.88 189 VAL A O 1
ATOM 1473 N N . THR A 1 190 ? 1.630 6.190 -9.131 1.00 95.00 190 THR A N 1
ATOM 1474 C CA . THR A 1 190 ? 3.037 6.425 -8.817 1.00 95.00 190 THR A CA 1
ATOM 1475 C C . THR A 1 190 ? 3.652 5.134 -8.294 1.00 95.00 190 THR A C 1
ATOM 1477 O O . THR A 1 190 ? 3.150 4.533 -7.345 1.00 95.00 190 THR A O 1
ATOM 1480 N N . VAL A 1 191 ? 4.732 4.704 -8.932 1.00 95.75 191 VAL A N 1
ATOM 1481 C CA . VAL A 1 191 ? 5.521 3.531 -8.572 1.00 95.75 191 VAL A CA 1
ATOM 1482 C C . VAL A 1 191 ? 6.878 4.003 -8.088 1.00 95.75 191 VAL A C 1
ATOM 1484 O O . VAL A 1 191 ? 7.612 4.646 -8.836 1.00 95.75 191 VAL A O 1
ATOM 1487 N N . GLU A 1 192 ? 7.224 3.649 -6.860 1.00 96.56 192 GLU A N 1
ATOM 1488 C CA . GLU A 1 192 ? 8.557 3.831 -6.307 1.00 96.56 192 GLU A CA 1
ATOM 1489 C C . GLU A 1 192 ? 9.233 2.470 -6.132 1.00 96.56 192 GLU A C 1
ATOM 1491 O O . GLU A 1 192 ? 8.646 1.531 -5.590 1.00 96.56 192 GLU A O 1
ATOM 1496 N N . LEU A 1 193 ? 10.465 2.358 -6.623 1.00 95.56 193 LEU A N 1
ATOM 1497 C CA . LEU A 1 193 ? 11.276 1.151 -6.540 1.00 95.56 193 LEU A CA 1
ATOM 1498 C C . LEU A 1 193 ? 12.654 1.462 -5.975 1.00 95.56 193 LEU A C 1
ATOM 1500 O O . LEU A 1 193 ? 13.368 2.338 -6.471 1.00 95.56 193 LEU A O 1
ATOM 1504 N N . VAL A 1 194 ? 13.058 0.674 -4.986 1.00 95.31 194 VAL A N 1
ATOM 1505 C CA . VAL A 1 194 ? 14.413 0.692 -4.440 1.00 95.31 194 VAL A CA 1
ATOM 1506 C C . VAL A 1 194 ? 15.384 0.016 -5.413 1.00 95.31 194 VAL A C 1
ATOM 1508 O O . VAL A 1 194 ? 15.098 -1.045 -5.977 1.00 95.31 194 VAL A O 1
ATOM 1511 N N . HIS A 1 195 ? 16.568 0.603 -5.578 1.00 93.44 195 HIS A N 1
ATOM 1512 C CA . HIS A 1 195 ? 17.651 0.068 -6.397 1.00 93.44 195 HIS A CA 1
ATOM 1513 C C . HIS A 1 195 ? 18.983 0.018 -5.640 1.00 93.44 195 HIS A C 1
ATOM 1515 O O . HIS A 1 195 ? 19.233 0.796 -4.727 1.00 93.44 195 HIS A O 1
ATOM 1521 N N . CYS A 1 196 ? 19.912 -0.836 -6.065 1.00 91.56 196 CYS A N 1
ATOM 1522 C CA . CYS A 1 196 ? 21.224 -0.962 -5.420 1.00 91.56 196 CYS A CA 1
ATOM 1523 C C . CYS A 1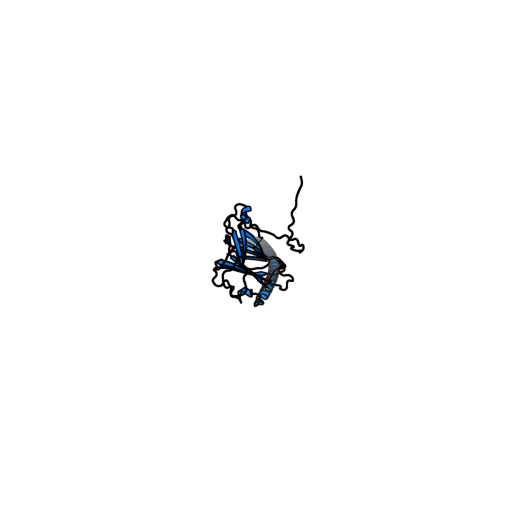 196 ? 22.321 -0.049 -6.003 1.00 91.56 196 CYS A C 1
ATOM 1525 O O . CYS A 1 196 ? 23.470 -0.116 -5.564 1.00 91.56 196 CYS A O 1
ATOM 1527 N N . ALA A 1 197 ? 22.001 0.807 -6.981 1.00 89.38 197 ALA A N 1
ATOM 1528 C CA . ALA A 1 197 ? 22.965 1.761 -7.522 1.00 89.38 197 ALA A CA 1
ATOM 1529 C C . ALA A 1 197 ? 23.376 2.804 -6.475 1.00 89.38 197 ALA A C 1
ATOM 1531 O O . ALA A 1 197 ? 22.536 3.421 -5.820 1.00 89.38 197 ALA A O 1
ATOM 1532 N N . HIS A 1 198 ? 24.683 3.031 -6.357 1.00 86.19 198 HIS A N 1
ATOM 1533 C CA . HIS A 1 198 ? 25.226 4.142 -5.590 1.00 86.19 198 HIS A CA 1
ATOM 1534 C C . HIS A 1 198 ? 25.457 5.327 -6.527 1.00 86.19 198 HIS A C 1
ATOM 1536 O O . HIS A 1 198 ? 26.365 5.286 -7.355 1.00 86.19 198 HIS A O 1
ATOM 1542 N N . LEU A 1 199 ? 24.627 6.360 -6.396 1.00 84.31 199 LEU A N 1
ATOM 1543 C CA . LEU A 1 199 ? 24.746 7.591 -7.167 1.00 84.31 199 LEU A CA 1
ATOM 1544 C C . LEU A 1 199 ? 25.578 8.598 -6.368 1.00 84.31 199 LEU A C 1
ATOM 1546 O O . LEU A 1 199 ? 25.163 9.063 -5.313 1.00 84.31 199 LEU A O 1
ATOM 1550 N N . SER A 1 200 ? 26.772 8.926 -6.852 1.00 82.75 200 SER A N 1
ATOM 1551 C CA . SER A 1 200 ? 27.637 9.946 -6.238 1.00 82.75 200 SER A CA 1
ATOM 1552 C C . SER A 1 200 ? 27.352 11.363 -6.755 1.00 82.75 200 SER A C 1
ATOM 1554 O O . SER A 1 200 ? 27.862 12.332 -6.196 1.00 82.75 200 SER A O 1
ATOM 1556 N N . SER A 1 201 ? 26.571 11.495 -7.832 1.00 83.56 201 SER A N 1
ATOM 1557 C CA . SER A 1 201 ? 26.108 12.766 -8.401 1.00 83.56 201 SER A CA 1
ATOM 1558 C C . SER A 1 201 ? 24.816 12.574 -9.198 1.00 83.56 201 SER A C 1
ATOM 1560 O O . SER A 1 201 ? 24.574 11.491 -9.729 1.00 83.56 201 SER A O 1
ATOM 1562 N N . GLU A 1 202 ? 24.021 13.636 -9.363 1.00 82.94 202 GLU A N 1
ATOM 1563 C CA . GLU A 1 202 ? 22.778 13.593 -10.157 1.00 82.94 202 GLU A CA 1
ATOM 1564 C C . GLU A 1 202 ? 23.009 13.164 -11.609 1.00 82.94 202 GLU A C 1
ATOM 1566 O O . GLU A 1 202 ? 22.200 12.434 -12.166 1.00 82.94 202 GLU A O 1
ATOM 1571 N N . SER A 1 203 ? 24.147 13.521 -12.208 1.00 84.62 203 SER A N 1
ATOM 1572 C CA . SER A 1 203 ? 24.503 13.102 -13.572 1.00 84.62 203 SER A CA 1
ATOM 1573 C C . SER A 1 203 ? 24.592 11.584 -13.753 1.00 84.62 203 SER A C 1
ATOM 1575 O O . SER A 1 203 ? 24.554 11.097 -14.879 1.00 84.62 203 SER A O 1
ATOM 1577 N N . GLN A 1 204 ? 24.719 10.814 -12.667 1.00 85.38 204 GLN A N 1
ATOM 1578 C CA . GLN A 1 204 ? 24.717 9.356 -12.745 1.00 85.38 204 GLN A CA 1
ATOM 1579 C C . GLN A 1 204 ? 23.305 8.772 -12.875 1.00 85.38 204 GLN A C 1
ATOM 1581 O O . GLN A 1 204 ? 23.173 7.645 -13.347 1.00 85.38 204 GLN A O 1
ATOM 1586 N N . SER A 1 205 ? 22.260 9.533 -12.524 1.00 86.56 205 SER A N 1
ATOM 1587 C CA . SER A 1 205 ? 20.865 9.124 -12.742 1.00 86.56 205 SER A CA 1
ATOM 1588 C C . SER A 1 205 ? 20.547 8.897 -14.223 1.00 86.56 205 SER A C 1
ATOM 1590 O O . SER A 1 205 ? 19.716 8.056 -14.540 1.00 86.56 205 SER A O 1
ATOM 1592 N N . GLU A 1 206 ? 21.271 9.556 -15.136 1.00 87.00 206 GLU A N 1
ATOM 1593 C CA . GLU A 1 206 ? 21.127 9.402 -16.593 1.00 87.00 206 GLU A CA 1
ATOM 1594 C C . GLU A 1 206 ? 21.532 8.011 -17.116 1.00 87.00 206 GLU A C 1
ATOM 1596 O O . GLU A 1 206 ? 21.292 7.685 -18.281 1.00 87.00 206 GLU A O 1
ATOM 1601 N N . TYR A 1 207 ? 22.182 7.193 -16.282 1.00 90.06 207 TYR A N 1
ATOM 1602 C CA . TYR A 1 207 ? 22.503 5.800 -16.599 1.00 90.06 207 TYR A CA 1
ATOM 1603 C C . TYR A 1 207 ? 21.466 4.819 -16.061 1.00 90.06 207 TYR A C 1
ATOM 1605 O O . TYR A 1 207 ? 21.603 3.621 -16.315 1.00 90.06 207 TYR A O 1
ATOM 1613 N N . LEU A 1 208 ? 20.471 5.293 -15.309 1.00 93.31 208 LEU A N 1
ATOM 1614 C CA . LEU A 1 208 ? 19.394 4.484 -14.758 1.00 93.31 208 LEU A CA 1
ATOM 1615 C C . LEU A 1 208 ? 18.139 4.684 -15.600 1.00 93.31 208 LEU A C 1
ATOM 1617 O O . LEU A 1 208 ? 17.853 5.776 -16.089 1.00 93.31 208 LEU A O 1
ATOM 1621 N N . SER A 1 209 ? 17.388 3.610 -15.795 1.00 95.06 209 SER A N 1
ATOM 1622 C CA . SER A 1 209 ? 16.113 3.673 -16.496 1.00 95.06 209 SER A CA 1
ATOM 1623 C C . SER A 1 209 ? 15.193 2.586 -15.985 1.00 95.06 209 SER A C 1
ATOM 1625 O O . SER A 1 209 ? 15.630 1.499 -15.594 1.00 95.06 209 SER A O 1
ATOM 1627 N N . PHE A 1 210 ? 13.906 2.903 -15.981 1.00 96.12 210 PHE A N 1
ATOM 1628 C CA . PHE A 1 210 ? 12.883 1.902 -15.790 1.00 96.12 210 PHE A CA 1
ATOM 1629 C C . PHE A 1 210 ? 12.791 1.018 -17.025 1.00 96.12 210 PHE A C 1
ATOM 1631 O O . PHE A 1 210 ? 12.997 1.453 -18.156 1.00 96.12 210 PHE A O 1
ATOM 1638 N N . VAL A 1 211 ? 12.450 -0.238 -16.800 1.00 95.50 211 VAL A N 1
ATOM 1639 C CA . VAL A 1 211 ? 12.115 -1.181 -17.855 1.00 95.50 211 VAL A CA 1
ATOM 1640 C C . VAL A 1 211 ? 10.776 -1.812 -17.556 1.00 95.50 211 VAL A C 1
ATOM 1642 O O . VAL A 1 211 ? 10.433 -2.044 -16.394 1.00 95.50 211 VAL A O 1
ATOM 1645 N N . VAL A 1 212 ? 10.036 -2.111 -18.614 1.00 94.81 212 VAL A N 1
ATOM 1646 C CA . VAL A 1 212 ? 8.731 -2.760 -18.532 1.00 94.81 212 VAL A CA 1
ATOM 1647 C C . VAL A 1 212 ? 8.697 -3.968 -19.454 1.00 94.81 212 VAL A C 1
ATOM 1649 O O . VAL A 1 212 ? 9.279 -3.940 -20.535 1.00 94.81 212 VAL A O 1
ATOM 1652 N N . ALA A 1 213 ? 8.031 -5.035 -19.028 1.00 91.75 213 ALA A N 1
ATOM 1653 C CA . ALA A 1 213 ? 7.728 -6.182 -19.878 1.00 91.75 213 ALA A CA 1
ATOM 1654 C C . ALA A 1 213 ? 6.242 -6.493 -19.777 1.00 91.75 213 ALA A C 1
ATOM 1656 O O . ALA A 1 213 ? 5.741 -6.668 -18.668 1.00 91.75 213 ALA A O 1
ATOM 1657 N N . GLU A 1 214 ? 5.540 -6.576 -20.907 1.00 86.12 214 GLU A N 1
ATOM 1658 C CA . GLU A 1 214 ? 4.115 -6.916 -20.954 1.00 86.12 214 GLU A CA 1
ATOM 1659 C C . GLU A 1 214 ? 3.854 -8.367 -20.517 1.00 86.12 214 GLU A C 1
ATOM 1661 O O . GLU A 1 214 ? 4.511 -9.302 -20.978 1.00 86.12 214 GLU A O 1
ATOM 1666 N N . VAL A 1 215 ? 2.864 -8.563 -19.645 1.00 80.75 215 VAL A N 1
ATOM 1667 C CA . VAL A 1 215 ? 2.399 -9.883 -19.214 1.00 80.75 215 VAL A CA 1
ATOM 1668 C C . VAL A 1 215 ? 1.114 -10.203 -19.963 1.00 80.75 215 VAL A C 1
ATOM 1670 O O . VAL A 1 215 ? 0.058 -9.624 -19.705 1.00 80.75 215 VAL A O 1
ATOM 1673 N N . GLN A 1 216 ? 1.192 -11.139 -20.905 1.00 70.94 216 GLN A N 1
ATOM 1674 C CA . GLN A 1 216 ? 0.007 -11.574 -21.635 1.00 70.94 216 GLN A CA 1
ATOM 1675 C C . GLN A 1 216 ? -0.804 -12.590 -20.814 1.00 70.94 216 GLN A C 1
ATOM 1677 O O . GLN A 1 216 ? -0.226 -13.499 -20.215 1.00 70.94 216 GLN A O 1
ATOM 1682 N N . PRO A 1 217 ? -2.146 -12.485 -20.795 1.00 61.12 217 PRO A N 1
ATOM 1683 C CA . PRO A 1 217 ? -2.997 -13.469 -20.140 1.00 61.12 217 PRO A CA 1
ATOM 1684 C C . PRO A 1 217 ? -2.877 -14.828 -20.845 1.00 61.12 217 PRO A C 1
ATOM 1686 O O . PRO A 1 217 ? -3.313 -14.990 -21.984 1.00 61.12 217 PRO A O 1
ATOM 1689 N N . GLY A 1 218 ? -2.293 -15.813 -20.159 1.00 61.59 218 GLY A N 1
ATOM 1690 C CA . GLY A 1 218 ? -2.125 -17.180 -20.652 1.00 61.59 218 GLY A CA 1
ATOM 1691 C C . GLY A 1 218 ? -0.739 -17.756 -20.356 1.00 61.59 218 GLY A C 1
ATOM 1692 O O . GLY A 1 218 ? 0.070 -17.157 -19.653 1.00 61.59 218 GLY A O 1
ATOM 1693 N N . LYS A 1 219 ? -0.456 -18.950 -20.892 1.00 60.69 219 LYS A N 1
ATOM 1694 C CA . LYS A 1 219 ? 0.851 -19.595 -20.726 1.00 60.69 219 LYS A CA 1
ATOM 1695 C C . LYS A 1 219 ? 1.889 -18.883 -21.589 1.00 60.69 219 LYS A C 1
ATOM 1697 O O . LYS A 1 219 ? 1.922 -19.069 -22.805 1.00 60.69 219 LYS A O 1
ATOM 1702 N N . GLN A 1 220 ? 2.746 -18.102 -20.949 1.00 65.31 220 GLN A N 1
ATOM 1703 C CA . GLN A 1 220 ? 3.885 -17.488 -21.609 1.00 65.31 220 GLN A CA 1
ATOM 1704 C C . GLN A 1 220 ? 4.888 -18.554 -22.053 1.00 65.31 220 GLN A C 1
ATOM 1706 O O . GLN A 1 220 ? 5.197 -19.495 -21.319 1.00 65.31 220 GLN A O 1
ATOM 1711 N N . CYS A 1 221 ? 5.366 -18.429 -23.288 1.00 59.66 221 CYS A N 1
ATOM 1712 C CA . CYS A 1 221 ? 6.362 -19.318 -23.864 1.00 59.66 221 CYS A CA 1
ATOM 1713 C C . CYS A 1 221 ? 7.591 -18.485 -24.237 1.00 59.66 221 CYS A C 1
ATOM 1715 O O . CYS A 1 221 ? 7.571 -17.771 -25.238 1.00 59.66 221 CYS A O 1
ATOM 1717 N N . GLY A 1 222 ? 8.635 -18.569 -23.410 1.00 73.00 222 GLY A N 1
ATOM 1718 C CA . GLY A 1 222 ? 9.887 -17.824 -23.564 1.00 73.00 222 GLY A CA 1
ATOM 1719 C C . GLY A 1 222 ? 10.056 -16.686 -22.549 1.00 73.00 222 GLY A C 1
ATOM 1720 O O . GLY A 1 222 ? 9.140 -16.430 -21.760 1.00 73.00 222 GLY A O 1
ATOM 1721 N N . PRO A 1 223 ? 11.213 -16.002 -22.578 1.00 85.44 223 PRO A N 1
ATOM 1722 C CA . PRO A 1 223 ? 11.547 -14.985 -21.595 1.00 85.44 223 PRO A CA 1
ATOM 1723 C C . PRO A 1 223 ? 10.615 -13.776 -21.680 1.00 85.44 223 PRO A C 1
ATOM 1725 O O . PRO A 1 223 ? 10.128 -13.408 -22.753 1.00 85.44 223 PRO A O 1
ATOM 1728 N N . PHE A 1 224 ? 10.390 -13.120 -20.545 1.00 89.50 224 PHE A N 1
ATOM 1729 C CA . PHE A 1 224 ? 9.763 -11.805 -20.499 1.00 89.50 224 PHE A CA 1
ATOM 1730 C C . PHE A 1 224 ? 10.743 -10.787 -21.067 1.00 89.50 224 PHE A C 1
ATOM 1732 O O . PHE A 1 224 ? 11.783 -10.508 -20.468 1.00 89.50 224 PHE A O 1
ATOM 1739 N N . LYS A 1 225 ? 10.406 -10.257 -22.240 1.00 92.31 225 LYS A N 1
ATOM 1740 C CA . LYS A 1 225 ? 11.203 -9.242 -22.920 1.00 92.31 225 LYS A CA 1
ATOM 1741 C C . LYS A 1 225 ? 10.913 -7.881 -22.317 1.00 92.31 225 LYS A C 1
ATOM 1743 O O . LYS A 1 225 ? 9.791 -7.392 -22.409 1.00 92.31 225 LYS A O 1
ATOM 1748 N N . PHE A 1 226 ? 11.931 -7.308 -21.696 1.00 94.25 226 PHE A N 1
ATOM 1749 C CA . PHE A 1 226 ? 11.893 -5.971 -21.138 1.00 94.25 226 PHE A CA 1
ATOM 1750 C C . PHE A 1 226 ? 12.332 -4.947 -22.175 1.00 94.25 226 PHE A C 1
ATOM 1752 O O . PHE A 1 226 ? 13.335 -5.122 -22.871 1.00 94.25 226 PHE A O 1
ATOM 1759 N N . GLU A 1 227 ? 11.611 -3.838 -22.215 1.00 94.56 227 GLU A N 1
ATOM 1760 C CA . GLU A 1 227 ? 11.923 -2.669 -23.025 1.00 94.56 227 GLU A CA 1
ATOM 1761 C C . GLU A 1 227 ? 12.188 -1.469 -22.117 1.00 94.56 227 GLU A C 1
ATOM 1763 O O . GLU A 1 227 ? 11.702 -1.412 -20.985 1.00 94.56 227 GLU A O 1
ATOM 1768 N N . LEU A 1 228 ? 12.989 -0.515 -22.600 1.00 93.94 228 LEU A N 1
ATOM 1769 C CA . LEU A 1 228 ? 13.240 0.730 -21.877 1.00 93.94 228 LEU A CA 1
ATOM 1770 C C . LEU A 1 228 ? 11.939 1.521 -21.770 1.00 93.94 228 LEU A C 1
ATOM 1772 O O . LEU A 1 228 ? 11.294 1.811 -22.777 1.00 93.94 228 LEU A O 1
ATOM 1776 N N . LEU A 1 229 ? 11.593 1.898 -20.547 1.00 92.69 229 LEU A N 1
ATOM 1777 C CA . LEU A 1 229 ? 10.434 2.715 -20.256 1.00 92.69 229 LEU A CA 1
ATOM 1778 C C . LEU A 1 229 ? 10.899 4.167 -20.064 1.00 92.69 229 LEU A C 1
ATOM 1780 O O . LEU A 1 229 ? 11.568 4.468 -19.070 1.00 92.69 229 LEU A O 1
ATOM 1784 N N . PRO A 1 230 ? 10.603 5.072 -21.016 1.00 88.44 230 PRO A N 1
ATOM 1785 C CA . PRO A 1 230 ? 11.015 6.462 -20.905 1.00 88.44 230 PRO A CA 1
ATOM 1786 C C . PRO A 1 230 ? 10.300 7.167 -19.750 1.00 88.44 230 PRO A C 1
ATOM 1788 O O . PRO A 1 230 ? 9.130 6.916 -19.467 1.00 88.44 230 PRO A O 1
ATOM 1791 N N . GLY A 1 231 ? 11.005 8.116 -19.137 1.00 88.38 231 GLY A N 1
ATOM 1792 C CA . GLY A 1 231 ? 10.515 8.879 -17.996 1.00 88.38 231 GLY A CA 1
ATOM 1793 C C . GLY A 1 231 ? 11.026 8.329 -16.669 1.00 88.38 231 GLY A C 1
ATOM 1794 O O . GLY A 1 231 ? 12.071 7.683 -16.605 1.00 88.38 231 GLY A O 1
ATOM 1795 N N . GLY A 1 232 ? 10.288 8.640 -15.609 1.00 90.50 232 GLY A N 1
ATOM 1796 C CA . GLY A 1 232 ? 10.730 8.421 -14.240 1.00 90.50 232 GLY A CA 1
ATOM 1797 C C . GLY A 1 232 ? 11.852 9.368 -13.812 1.00 90.50 232 GLY A C 1
ATOM 1798 O O . GLY A 1 232 ? 12.400 10.143 -14.598 1.00 90.50 232 GLY A O 1
ATOM 1799 N N . SER A 1 233 ? 12.166 9.322 -12.528 1.00 92.12 233 SER A N 1
ATOM 1800 C CA . SER A 1 233 ? 13.204 10.130 -11.899 1.00 92.12 233 SER A CA 1
ATOM 1801 C C . SER A 1 233 ? 13.943 9.301 -10.863 1.00 92.12 233 SER A C 1
ATOM 1803 O O . SER A 1 233 ? 13.316 8.547 -10.122 1.00 92.12 233 SER A O 1
ATOM 1805 N N . PHE A 1 234 ? 15.258 9.481 -10.781 1.00 92.75 234 PHE A N 1
ATOM 1806 C CA . PHE A 1 234 ? 16.099 8.864 -9.760 1.00 92.75 234 PHE A CA 1
ATOM 1807 C C . PHE A 1 234 ? 16.737 9.964 -8.929 1.00 92.75 234 PHE A C 1
ATOM 1809 O O . PHE A 1 234 ? 17.297 10.917 -9.474 1.00 92.75 234 PHE A O 1
ATOM 1816 N N . SER A 1 235 ? 16.646 9.833 -7.615 1.00 83.56 235 SER A N 1
ATOM 1817 C CA . SER A 1 235 ? 17.292 10.761 -6.696 1.00 83.56 235 SER A CA 1
ATOM 1818 C C . SER A 1 235 ? 18.724 10.312 -6.434 1.00 83.56 235 SER A C 1
ATOM 1820 O O . SER A 1 235 ? 18.976 9.130 -6.246 1.00 83.56 235 SER A O 1
ATOM 1822 N N . ALA A 1 236 ? 19.680 11.240 -6.378 1.00 80.06 236 ALA A N 1
ATOM 1823 C CA . ALA A 1 236 ? 21.025 10.913 -5.896 1.00 80.06 236 ALA A CA 1
ATOM 1824 C C . ALA A 1 236 ? 21.073 10.766 -4.361 1.00 80.06 236 ALA A C 1
ATOM 1826 O O . ALA A 1 236 ? 22.000 10.165 -3.821 1.00 80.06 236 ALA A O 1
ATOM 1827 N N . GLU A 1 237 ? 20.079 11.318 -3.661 1.00 80.44 237 GLU A N 1
ATOM 1828 C CA . GLU A 1 237 ? 19.999 11.329 -2.197 1.00 80.44 237 GLU A CA 1
ATOM 1829 C C . GLU A 1 237 ? 19.274 10.098 -1.637 1.00 80.44 237 GLU A C 1
ATOM 1831 O O . GLU A 1 237 ? 19.493 9.728 -0.482 1.00 80.44 237 GLU A O 1
ATOM 1836 N N . SER A 1 238 ? 18.439 9.443 -2.448 1.00 80.44 238 SER A N 1
ATOM 1837 C CA . SER A 1 238 ? 17.753 8.201 -2.093 1.00 80.44 238 SER A CA 1
ATOM 1838 C C . SER A 1 238 ? 18.086 7.096 -3.087 1.00 80.44 238 SER A C 1
ATOM 1840 O O . SER A 1 238 ? 18.290 7.325 -4.269 1.00 80.44 238 SER A O 1
ATOM 1842 N N . GLN A 1 239 ? 18.136 5.853 -2.617 1.00 90.62 239 GLN A N 1
ATOM 1843 C CA . GLN A 1 239 ? 18.309 4.683 -3.482 1.00 90.62 239 GLN A CA 1
ATOM 1844 C C . GLN A 1 239 ? 16.987 4.286 -4.153 1.00 90.62 239 GLN A C 1
ATOM 1846 O O . GLN A 1 239 ? 16.655 3.103 -4.216 1.00 90.62 239 GLN A O 1
ATOM 1851 N N . THR A 1 240 ? 16.201 5.271 -4.587 1.00 93.00 240 THR A N 1
ATOM 1852 C CA . THR A 1 240 ? 14.851 5.066 -5.105 1.00 93.00 240 THR A CA 1
ATOM 1853 C C . THR A 1 240 ? 14.663 5.741 -6.454 1.00 93.00 240 THR A C 1
ATOM 1855 O O . THR A 1 240 ? 15.120 6.861 -6.704 1.00 93.00 240 THR A O 1
ATOM 1858 N N . GLY A 1 241 ? 13.996 5.016 -7.346 1.00 94.81 241 GLY A N 1
ATOM 1859 C CA . GLY A 1 241 ? 13.446 5.552 -8.578 1.00 94.81 241 GLY A CA 1
ATOM 1860 C C . GLY A 1 241 ? 11.939 5.688 -8.448 1.00 94.81 241 GLY A C 1
ATOM 1861 O O . GLY A 1 241 ? 11.287 4.788 -7.920 1.00 94.81 241 GLY A O 1
ATOM 1862 N N . THR A 1 242 ? 11.383 6.753 -9.010 1.00 96.00 242 THR A N 1
ATOM 1863 C CA . THR A 1 242 ? 9.938 6.994 -9.061 1.00 96.00 242 THR A CA 1
ATOM 1864 C C . THR A 1 242 ? 9.481 7.116 -10.509 1.00 96.00 242 THR A C 1
ATOM 1866 O O . THR A 1 242 ? 10.134 7.791 -11.303 1.00 96.00 242 THR A O 1
ATOM 1869 N N . ILE A 1 243 ? 8.361 6.490 -10.868 1.00 95.69 243 ILE A N 1
ATOM 1870 C CA . ILE A 1 243 ? 7.748 6.597 -12.197 1.00 95.69 243 ILE A CA 1
ATOM 1871 C C . ILE A 1 243 ? 6.222 6.582 -12.112 1.00 95.69 243 ILE A C 1
ATOM 1873 O O . ILE A 1 243 ? 5.639 5.958 -11.234 1.00 95.69 243 ILE A O 1
ATOM 1877 N N . GLU A 1 244 ? 5.563 7.268 -13.039 1.00 94.75 244 GLU A N 1
ATOM 1878 C CA . GLU A 1 244 ? 4.108 7.275 -13.175 1.00 94.75 244 GLU A CA 1
ATOM 1879 C C . GLU A 1 244 ? 3.670 6.318 -14.288 1.00 94.75 244 GLU A C 1
ATOM 1881 O O . GLU A 1 244 ? 4.104 6.456 -15.433 1.00 94.75 244 GLU A O 1
ATOM 1886 N N . LEU A 1 245 ? 2.799 5.358 -13.965 1.00 91.50 245 LEU A N 1
ATOM 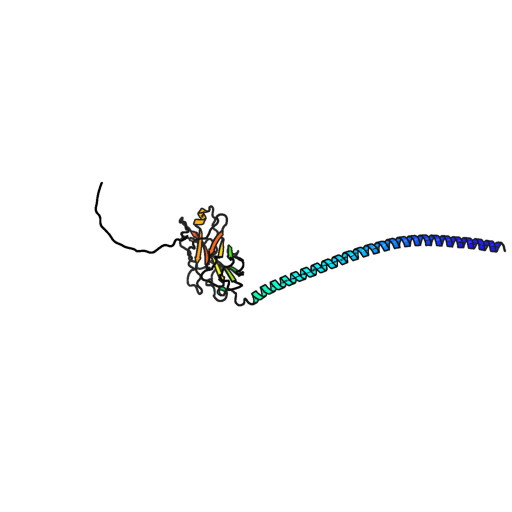1887 C CA . LEU A 1 245 ? 2.309 4.342 -14.899 1.00 91.50 245 LEU A CA 1
ATOM 1888 C C . LEU A 1 245 ? 0.792 4.414 -15.058 1.00 91.50 245 LEU A C 1
ATOM 1890 O O . LEU A 1 245 ? 0.055 4.518 -14.080 1.00 91.50 245 LEU A O 1
ATOM 1894 N N . LYS A 1 246 ? 0.314 4.290 -16.297 1.00 89.19 246 LYS A N 1
ATOM 1895 C CA . LYS A 1 246 ? -1.121 4.170 -16.611 1.00 89.19 246 LYS A CA 1
ATOM 1896 C C . LYS A 1 246 ? -1.548 2.769 -17.035 1.00 89.19 246 LYS A C 1
ATOM 1898 O O . LYS A 1 246 ? -2.737 2.498 -17.134 1.00 89.19 246 LYS A O 1
ATOM 1903 N N . SER A 1 247 ? -0.597 1.890 -17.301 1.00 84.44 247 SER A N 1
ATOM 1904 C CA . SER A 1 247 ? -0.818 0.479 -17.584 1.00 84.44 247 SER A CA 1
ATOM 1905 C C . SER A 1 247 ? 0.167 -0.321 -16.742 1.00 84.44 247 SER A C 1
ATOM 1907 O O . SER A 1 247 ? 1.268 0.148 -16.448 1.00 84.44 247 SER A O 1
ATOM 1909 N N . PHE A 1 248 ? -0.246 -1.505 -16.293 1.00 80.38 248 PHE A N 1
ATOM 1910 C CA . PHE A 1 248 ? 0.560 -2.303 -15.374 1.00 80.38 248 PHE A CA 1
ATOM 1911 C C . PHE A 1 248 ? 1.052 -3.574 -16.016 1.00 80.38 248 PHE A C 1
ATOM 1913 O O . PHE A 1 248 ? 0.357 -4.205 -16.812 1.00 80.38 248 PHE A O 1
ATOM 1920 N N . SER A 1 249 ? 2.260 -3.939 -15.614 1.00 83.88 249 SER A N 1
ATOM 1921 C CA . SER A 1 249 ? 2.906 -5.169 -16.007 1.00 83.88 249 SER A CA 1
ATOM 1922 C C . SER A 1 249 ? 4.088 -5.451 -15.072 1.00 83.88 249 SER A C 1
ATOM 1924 O O . SER A 1 249 ? 4.088 -5.010 -13.920 1.00 83.88 249 SER A O 1
ATOM 1926 N N . LEU A 1 250 ? 5.100 -6.182 -15.544 1.00 91.50 250 LEU A N 1
ATOM 1927 C CA . LEU A 1 250 ? 6.389 -6.266 -14.869 1.00 91.50 250 LEU A CA 1
ATOM 1928 C C . LEU A 1 250 ? 7.162 -4.964 -15.043 1.00 91.50 250 LEU A C 1
ATOM 1930 O O . LEU A 1 250 ? 7.343 -4.509 -16.169 1.00 91.50 250 LEU A O 1
ATOM 1934 N N . VAL A 1 251 ? 7.670 -4.423 -13.944 1.00 95.12 251 VAL A N 1
ATOM 1935 C CA . VAL A 1 251 ? 8.524 -3.236 -13.910 1.00 95.12 251 VAL A CA 1
ATOM 1936 C C . VAL A 1 251 ? 9.798 -3.522 -13.119 1.00 95.12 251 VAL A C 1
ATOM 1938 O O . VAL A 1 251 ? 9.782 -4.266 -12.135 1.00 95.12 251 VAL A O 1
ATOM 1941 N N . ALA A 1 252 ? 10.911 -2.947 -13.560 1.00 95.69 252 ALA A N 1
ATOM 1942 C CA . ALA A 1 252 ? 12.187 -2.989 -12.856 1.00 95.69 252 ALA A CA 1
ATOM 1943 C C . ALA A 1 252 ? 13.051 -1.771 -13.215 1.00 95.69 252 ALA A C 1
ATOM 1945 O O . ALA A 1 252 ? 12.682 -0.976 -14.079 1.00 95.69 252 ALA A O 1
ATOM 1946 N N . ILE A 1 253 ? 14.212 -1.642 -12.576 1.00 96.06 253 ILE A N 1
ATOM 1947 C CA . ILE A 1 253 ? 15.215 -0.616 -12.862 1.00 96.06 253 ILE A CA 1
ATOM 1948 C C . ILE A 1 253 ? 16.491 -1.298 -13.353 1.00 96.06 253 ILE A C 1
ATOM 1950 O O . ILE A 1 253 ? 17.002 -2.238 -12.731 1.00 96.06 253 ILE A O 1
ATOM 1954 N N . VAL A 1 254 ? 17.034 -0.783 -14.452 1.00 95.50 254 VAL A N 1
ATOM 1955 C CA . VAL A 1 254 ? 18.320 -1.208 -15.005 1.00 95.50 254 VAL A CA 1
ATOM 1956 C C . VAL A 1 254 ? 19.318 -0.058 -15.044 1.00 95.50 254 VAL A C 1
ATOM 1958 O O . VAL A 1 254 ? 18.946 1.114 -15.062 1.00 95.50 254 VAL A O 1
ATOM 1961 N N . MET A 1 255 ? 20.599 -0.411 -15.097 1.00 93.38 255 MET A N 1
ATOM 1962 C CA . MET A 1 255 ? 21.711 0.507 -15.318 1.00 93.38 255 MET A CA 1
ATOM 1963 C C . MET A 1 255 ? 22.407 0.203 -16.647 1.00 93.38 255 MET A C 1
ATOM 1965 O O . MET A 1 255 ? 22.708 -0.958 -16.928 1.00 93.38 255 MET A O 1
ATOM 1969 N N . ALA A 1 256 ? 22.715 1.227 -17.443 1.00 89.31 256 ALA A N 1
ATOM 1970 C CA . ALA A 1 256 ? 23.535 1.092 -18.646 1.00 89.31 256 ALA A CA 1
ATOM 1971 C C . ALA A 1 256 ? 25.015 0.853 -18.297 1.00 89.31 256 ALA A C 1
ATOM 1973 O O . ALA A 1 256 ? 25.626 1.601 -17.533 1.00 89.31 256 ALA A O 1
ATOM 1974 N N . VAL A 1 257 ? 25.622 -0.174 -18.894 1.00 73.00 257 VAL A N 1
ATOM 1975 C CA . VAL A 1 257 ? 27.019 -0.559 -18.668 1.00 73.00 257 VAL A CA 1
ATOM 1976 C C . VAL A 1 257 ? 27.814 -0.320 -19.945 1.00 73.00 257 VAL A C 1
ATOM 1978 O O . VAL A 1 257 ? 27.865 -1.161 -20.838 1.00 73.00 257 VAL A O 1
ATOM 1981 N N . GLY A 1 258 ? 28.433 0.862 -20.027 1.00 59.38 258 GLY A N 1
ATOM 1982 C CA . GLY A 1 258 ? 29.362 1.212 -21.104 1.00 59.38 258 GLY A CA 1
ATOM 1983 C C . GLY A 1 258 ? 29.213 2.625 -21.661 1.00 59.38 258 GLY A C 1
ATOM 1984 O O . GLY A 1 258 ? 28.993 2.760 -22.855 1.00 59.38 258 GLY A O 1
ATOM 1985 N N . GLY A 1 259 ? 29.341 3.670 -20.832 1.00 49.62 259 GLY A N 1
ATOM 1986 C CA . GLY A 1 259 ? 29.574 5.072 -21.244 1.00 49.62 259 GLY A CA 1
ATOM 1987 C C . GLY A 1 259 ? 28.525 5.759 -22.138 1.00 49.62 259 GLY A C 1
ATOM 1988 O O . GLY A 1 259 ? 28.615 6.965 -22.342 1.00 49.62 259 GLY A O 1
ATOM 1989 N N . ALA A 1 260 ? 27.546 5.029 -22.665 1.00 48.66 260 ALA A N 1
ATOM 1990 C CA . ALA A 1 260 ? 26.408 5.558 -23.390 1.00 48.66 260 ALA A CA 1
ATOM 1991 C C . ALA A 1 260 ? 25.315 5.879 -22.369 1.00 48.66 260 ALA A C 1
ATOM 1993 O O . ALA A 1 260 ? 24.767 4.976 -21.734 1.00 48.66 260 ALA A O 1
ATOM 1994 N N . SER A 1 261 ? 25.041 7.168 -22.177 1.00 52.50 261 SER A N 1
ATOM 1995 C CA . SER A 1 261 ? 23.872 7.614 -21.429 1.00 52.50 261 SER A CA 1
ATOM 1996 C C . SER A 1 261 ? 22.606 7.097 -22.113 1.00 52.50 261 SER A C 1
ATOM 1998 O O . SER A 1 261 ? 22.474 7.145 -23.339 1.00 52.50 261 SER A O 1
ATOM 2000 N N . ILE A 1 262 ? 21.658 6.605 -21.319 1.00 55.72 262 ILE A N 1
ATOM 2001 C CA . ILE A 1 262 ? 20.306 6.267 -21.777 1.00 55.72 262 ILE A CA 1
ATOM 2002 C C . ILE A 1 262 ? 19.473 7.543 -21.702 1.00 55.72 262 ILE A C 1
ATOM 2004 O O . ILE A 1 262 ? 18.541 7.671 -20.919 1.00 55.72 262 ILE A O 1
ATOM 2008 N N . ALA A 1 263 ? 19.878 8.549 -22.481 1.00 43.03 263 ALA A N 1
ATOM 2009 C CA . ALA A 1 263 ? 19.207 9.838 -22.485 1.00 43.03 263 ALA A CA 1
ATOM 2010 C C . ALA A 1 263 ? 17.738 9.669 -22.909 1.00 43.03 263 ALA A C 1
ATOM 2012 O O . ALA A 1 263 ? 17.441 9.258 -24.034 1.00 43.03 263 ALA A O 1
ATOM 2013 N N . ALA A 1 264 ? 16.832 10.013 -21.991 1.00 44.69 264 ALA A N 1
ATOM 2014 C CA . ALA A 1 264 ? 15.401 10.134 -22.217 1.00 44.69 264 ALA A CA 1
ATOM 2015 C C . ALA A 1 264 ? 15.128 11.112 -23.374 1.00 44.69 264 ALA A C 1
ATOM 2017 O O . ALA A 1 264 ? 15.409 12.309 -23.284 1.00 44.69 264 ALA A O 1
ATOM 2018 N N . GLY A 1 265 ? 14.592 10.596 -24.481 1.00 33.53 265 GLY A N 1
ATOM 2019 C CA . GLY A 1 265 ? 14.275 11.365 -25.679 1.00 33.53 265 GLY A CA 1
ATOM 2020 C C . GLY A 1 265 ? 12.772 11.435 -25.957 1.00 33.53 265 GLY A C 1
ATOM 2021 O O . GLY A 1 265 ? 12.173 10.425 -26.299 1.00 33.53 265 GLY A O 1
ATOM 2022 N N . LEU A 1 266 ? 12.244 12.666 -25.908 1.00 29.80 266 LEU A N 1
ATOM 2023 C CA . LEU A 1 266 ? 11.001 13.190 -26.507 1.00 29.80 266 LEU A CA 1
ATOM 2024 C C . LEU A 1 266 ? 9.635 12.662 -26.015 1.00 29.80 266 LEU A C 1
ATOM 2026 O O . LEU A 1 266 ? 9.205 11.585 -26.403 1.00 29.80 266 LEU A O 1
ATOM 2030 N N . ALA A 1 267 ? 8.846 13.554 -25.394 1.00 29.41 267 ALA A N 1
ATOM 2031 C CA . ALA A 1 267 ? 7.672 14.154 -26.056 1.00 29.41 267 ALA A CA 1
ATOM 2032 C C . ALA A 1 267 ? 6.966 15.214 -25.175 1.00 29.41 267 ALA A C 1
ATOM 2034 O O . ALA A 1 267 ? 6.157 14.891 -24.313 1.00 29.41 267 ALA A O 1
ATOM 2035 N N . ALA A 1 268 ? 7.184 16.497 -25.479 1.00 31.27 268 ALA A N 1
ATOM 2036 C CA . ALA A 1 268 ? 6.133 17.513 -25.394 1.00 31.27 268 ALA A CA 1
ATOM 2037 C C . ALA A 1 268 ? 5.756 17.854 -26.844 1.00 31.27 268 ALA A C 1
ATOM 2039 O O . ALA A 1 268 ? 6.625 18.170 -27.656 1.00 31.27 268 ALA A O 1
ATOM 2040 N N . GLY A 1 269 ? 4.485 17.658 -27.193 1.00 27.70 269 GLY A N 1
ATOM 2041 C CA . GLY A 1 269 ? 4.023 17.597 -28.576 1.00 27.70 269 GLY A CA 1
ATOM 2042 C C . GLY A 1 269 ? 4.059 18.915 -29.351 1.00 27.70 269 GLY A C 1
ATOM 2043 O O . GLY A 1 269 ? 3.937 19.999 -28.789 1.00 27.70 269 GLY A O 1
ATOM 2044 N N . LEU A 1 270 ? 4.092 18.795 -30.680 1.00 25.52 270 LEU A N 1
ATOM 2045 C CA . LEU A 1 270 ? 3.341 19.691 -31.551 1.00 25.52 270 LEU A CA 1
ATOM 2046 C C . LEU A 1 270 ? 2.922 18.958 -32.831 1.00 25.52 270 LEU A C 1
ATOM 2048 O O . LEU A 1 270 ? 3.732 18.399 -33.565 1.00 25.52 270 LEU A O 1
ATOM 2052 N N . VAL A 1 271 ? 1.618 18.985 -33.069 1.00 32.06 271 VAL A N 1
ATOM 2053 C CA . VAL A 1 271 ? 0.936 18.600 -34.301 1.00 32.06 271 VAL A CA 1
ATOM 2054 C C . VAL A 1 271 ? 1.357 19.545 -35.429 1.00 32.06 271 VAL A C 1
ATOM 2056 O O . VAL A 1 271 ? 1.227 20.752 -35.258 1.00 32.06 271 VAL A O 1
ATOM 2059 N N . ALA A 1 272 ? 1.757 19.018 -36.592 1.00 28.47 272 ALA A N 1
ATOM 2060 C CA . ALA A 1 272 ? 1.441 19.614 -37.897 1.00 28.47 272 ALA A CA 1
ATOM 2061 C C . ALA A 1 272 ? 1.848 18.703 -39.070 1.00 28.47 272 ALA A C 1
ATOM 2063 O O . ALA A 1 272 ? 3.025 18.515 -39.349 1.00 28.47 272 ALA A O 1
ATOM 2064 N N . GLY A 1 273 ? 0.836 18.233 -39.803 1.00 26.42 273 GLY A N 1
ATOM 2065 C CA . GLY A 1 273 ? 0.764 18.448 -41.250 1.00 26.42 273 GLY A CA 1
ATOM 2066 C C . GLY A 1 273 ? 1.668 17.616 -42.158 1.00 26.42 273 GLY A C 1
ATOM 2067 O O . GLY A 1 273 ? 2.820 17.947 -42.404 1.00 26.42 273 GLY A O 1
ATOM 2068 N N . ALA A 1 274 ? 1.060 16.611 -42.784 1.00 29.03 274 ALA A N 1
ATOM 2069 C CA . ALA A 1 274 ? 1.526 15.992 -44.016 1.00 29.03 274 ALA A CA 1
ATOM 2070 C C . ALA A 1 274 ? 1.872 17.020 -45.113 1.00 29.03 274 ALA A C 1
ATOM 2072 O O . ALA A 1 274 ? 1.108 17.962 -45.309 1.00 29.03 274 ALA A O 1
ATOM 2073 N N . ALA A 1 275 ? 2.930 16.763 -45.894 1.00 28.00 275 ALA A N 1
ATOM 2074 C CA . ALA A 1 275 ? 2.869 16.753 -47.363 1.00 28.00 275 ALA A CA 1
ATOM 2075 C C . ALA A 1 275 ? 4.218 16.387 -48.021 1.00 28.00 275 ALA A C 1
ATOM 2077 O O . ALA A 1 275 ? 5.230 17.057 -47.855 1.00 28.00 275 ALA A O 1
ATOM 2078 N N . THR A 1 276 ? 4.134 15.354 -48.864 1.00 29.89 276 THR A N 1
ATOM 2079 C CA . THR A 1 276 ? 4.806 15.176 -50.166 1.00 29.89 276 THR A CA 1
ATOM 2080 C C . THR A 1 276 ? 6.331 15.097 -50.249 1.00 29.89 276 THR A C 1
ATOM 2082 O O . THR A 1 276 ? 7.050 16.091 -50.282 1.00 29.89 276 THR A O 1
ATOM 2085 N N . ALA A 1 277 ? 6.781 13.869 -50.509 1.00 31.12 277 ALA A N 1
ATOM 2086 C CA . ALA A 1 277 ? 7.950 13.580 -51.321 1.00 31.12 277 ALA A CA 1
ATOM 2087 C C . ALA A 1 277 ? 7.772 14.112 -52.754 1.00 31.12 277 ALA A C 1
ATOM 2089 O O . ALA A 1 277 ? 6.742 13.856 -53.379 1.00 31.12 277 ALA A O 1
ATOM 2090 N N . VAL A 1 278 ? 8.811 14.745 -53.305 1.00 30.61 278 VAL A N 1
ATOM 2091 C CA . VAL A 1 278 ? 9.058 14.756 -54.751 1.00 30.61 278 VAL A CA 1
ATOM 2092 C C . VAL A 1 278 ? 10.561 14.649 -54.987 1.00 30.61 278 VAL A C 1
ATOM 2094 O O . VAL A 1 278 ? 11.350 15.461 -54.510 1.00 30.61 278 VAL A O 1
ATOM 2097 N N . ALA A 1 279 ? 10.940 13.601 -55.706 1.00 27.72 279 ALA A N 1
ATOM 2098 C CA . ALA A 1 279 ? 12.266 13.391 -56.249 1.00 27.72 279 ALA A CA 1
ATOM 2099 C C . ALA A 1 279 ? 12.447 14.178 -57.558 1.00 27.72 279 ALA A C 1
ATOM 2101 O O . ALA A 1 279 ? 11.506 14.311 -58.337 1.00 27.72 279 ALA A O 1
ATOM 2102 N N . GLY A 1 280 ? 13.693 14.562 -57.845 1.00 25.94 280 GLY A N 1
ATOM 2103 C CA . GLY A 1 280 ? 14.187 14.753 -59.211 1.00 25.94 280 GLY A CA 1
ATOM 2104 C C . GLY A 1 280 ? 14.452 16.198 -59.632 1.00 25.94 280 GLY A C 1
ATOM 2105 O O . GLY A 1 280 ? 13.568 17.044 -59.587 1.00 25.94 280 GLY A O 1
ATOM 2106 N N . GLY A 1 281 ? 15.668 16.451 -60.130 1.00 26.83 281 GLY A N 1
ATOM 2107 C CA . GLY A 1 281 ? 15.963 17.669 -60.888 1.00 26.83 281 GLY A CA 1
ATOM 2108 C C . GLY A 1 281 ? 17.433 18.076 -60.931 1.00 26.83 281 GLY A C 1
ATOM 2109 O O . GLY A 1 281 ? 17.828 19.033 -60.280 1.00 26.83 281 GLY A O 1
ATOM 2110 N N . VAL A 1 282 ? 18.235 17.374 -61.732 1.00 30.30 282 VAL A N 1
ATOM 2111 C CA . VAL A 1 282 ? 19.518 17.867 -62.262 1.00 30.30 282 VAL A CA 1
ATOM 2112 C C . VAL A 1 282 ? 19.247 19.054 -63.188 1.00 30.30 282 VAL A C 1
ATOM 2114 O O . VAL A 1 282 ? 18.485 18.847 -64.120 1.00 30.30 282 VAL A O 1
ATOM 2117 N N . VAL A 1 283 ? 19.915 20.204 -63.012 1.00 30.59 283 VAL A N 1
ATOM 2118 C CA . VAL A 1 283 ? 20.496 21.052 -64.085 1.00 30.59 283 VAL A CA 1
ATOM 2119 C C . VAL A 1 283 ? 21.572 21.951 -63.448 1.00 30.59 283 VAL A C 1
ATOM 2121 O O . VAL A 1 283 ? 21.337 22.577 -62.420 1.00 30.59 283 VAL A O 1
ATOM 2124 N N . GLY A 1 284 ? 22.767 21.977 -64.042 1.00 27.55 284 GLY A N 1
ATOM 2125 C CA . GLY A 1 284 ? 23.862 22.867 -63.654 1.00 27.55 284 GLY A CA 1
ATOM 2126 C C . GLY A 1 284 ? 23.823 24.244 -64.332 1.00 27.55 284 GLY A C 1
ATOM 2127 O O . GLY A 1 284 ? 22.807 24.670 -64.864 1.00 27.55 284 GLY A O 1
ATOM 2128 N N . VAL A 1 285 ? 25.014 24.846 -64.397 1.00 29.92 285 VAL A N 1
ATOM 2129 C CA . VAL A 1 285 ? 25.424 26.058 -65.142 1.00 29.92 285 VAL A CA 1
ATOM 2130 C C . VAL A 1 285 ? 25.531 27.348 -64.305 1.00 29.92 285 VAL A C 1
ATOM 2132 O O . VAL A 1 285 ? 24.602 28.126 -64.167 1.00 29.92 285 VAL A O 1
ATOM 2135 N N . ALA A 1 286 ? 26.759 27.520 -63.799 1.00 29.59 286 ALA A N 1
ATOM 2136 C CA . ALA A 1 286 ? 27.723 28.588 -64.111 1.00 29.59 286 ALA A CA 1
ATOM 2137 C C . ALA A 1 286 ? 27.520 30.046 -63.641 1.00 29.59 286 ALA A C 1
ATOM 2139 O O . ALA A 1 286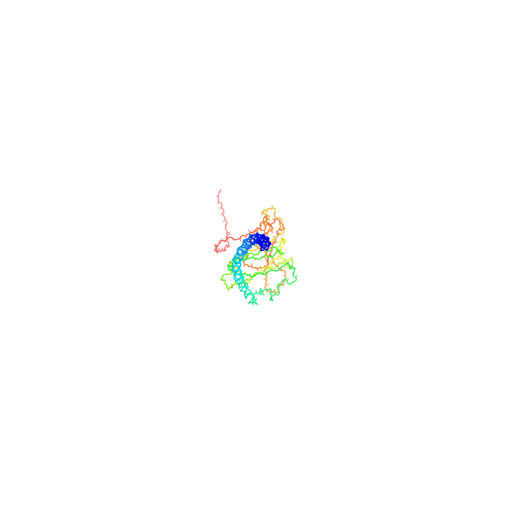 ? 26.586 30.718 -64.054 1.00 29.59 286 ALA A O 1
ATOM 2140 N N . ALA A 1 287 ? 28.606 30.512 -62.990 1.00 29.58 287 ALA A N 1
ATOM 2141 C CA . ALA A 1 287 ? 29.310 31.798 -63.153 1.00 29.58 287 ALA A CA 1
ATOM 2142 C C . ALA A 1 287 ? 28.556 33.051 -62.658 1.00 29.58 287 ALA A C 1
ATOM 2144 O O . ALA A 1 287 ? 27.344 33.123 -62.738 1.00 29.58 287 ALA A O 1
ATOM 2145 N N . THR A 1 288 ? 29.130 34.099 -62.076 1.00 34.75 288 THR A N 1
ATOM 2146 C CA . THR A 1 288 ? 30.449 34.765 -61.964 1.00 34.75 288 THR A CA 1
ATOM 2147 C C . THR A 1 288 ? 30.321 35.653 -60.697 1.00 34.75 288 THR A C 1
ATOM 2149 O O . THR A 1 288 ? 29.192 35.953 -60.315 1.00 34.75 288 THR A O 1
ATOM 2152 N N . ALA A 1 289 ? 31.326 36.146 -59.979 1.00 37.12 289 ALA A N 1
ATOM 2153 C CA . ALA A 1 289 ? 32.679 36.595 -60.283 1.00 37.12 289 ALA A CA 1
ATOM 2154 C C . ALA A 1 289 ? 33.521 36.545 -58.993 1.00 37.12 289 ALA A C 1
ATOM 2156 O O . ALA A 1 289 ? 32.906 36.551 -57.900 1.00 37.12 289 ALA A O 1
#

Secondary structure (DSSP, 8-state):
-HHHHHHHHHHHHHHHHHHHHHHHHHHHHHHHHHHHHHHHHHHHHHHHHHHHHHHHHHHHHHHHHHHHHHHHHHHHHHHHHHHHHHHTGGG-S-HHHHTS--TTTT-EEEEEEEEEE-TTS-EEEEEGGGTEEEEE-TTSSSS---S-EEEEEEEEEESSEEPPTTEEE-B-EEEEEEES--SS-SSPEEEEEEB----SSGGGGGGEEEEEE---SS---S-EE-EEE---EE-SSSSEEEEEESS-SEEEEEEE-SS------------------------------

Foldseek 3Di:
DVVVVVVVVVVVVVVVVVVVVVVVVVVVVVVVVVVVVVVVVVVVVVVVVVVVVVVVVVVVVVVVVVVVVVVVVVVVVVVVVVVVVVVVCPPPDPCLVPVAPFLCVVFAWQDKDKDKDALQAWDWDADVSFQKIKIRGRCQDPPPPDRIKMKMKIWTPDDQADEPPQKDFFGTKMFIDIPPADQFTPFWMKMKTAGPDQQPDQVQQLQKFKWFFARDGDNDDGHGYIDTDADWGDDNVGSMIMDTGGHTGIMGMIGGHDPDGPDRDDDPDDDDDDDDDDDDDDDDDDDDD

Radius of gyration: 47.17 Å; Cα contacts (8 Å, |Δi|>4): 404; chains: 1; bounding box: 67×58×189 Å

pLDDT: mean 77.55, std 20.06, range [25.52, 96.56]

Nearest PDB structures (foldseek):
  4dlo-assembly1_A  TM=6.254E-01  e=2.849E-05  Homo sapiens
  2kxs-assembly1_A  TM=6.955E-01  e=2.409E-04  Homo sapiens
  7lrn-assembly1_A  TM=4.135E-01  e=8.785E-01  Acinetobacter baumannii

Mean predicted aligned error: 18.12 Å

Sequence (289 aa):
EIEKLKANITMLTEEKSELEEKNENSTEENEKLKAKVVDSETYIATLTEEKTLTNEELKQLNIVIAKLTKEKLQLKEELQSMKDISTDTKSIQCDYWTKAELPFDGMVTLGKKVCLYNAKSSHELELDECGLSLSLPDGLFSPADSTVYEAAAQGLWGGDFEFPGGTHLISSVCYISVSPTVPELDKPVTVELVHCAHLSSESQSEYLSFVVAEVQPGKQCGPFKFELLPGGSFSAESQTGTIELKSFSLVAIVMAVGGASIAAGLAAGLVAGAATAVAGGVVGVAATA

Solvent-accessible surface area (backbone atoms only — not comparable to full-atom values): 16705 Å² total; per-residue (Å²): 113,70,69,62,52,52,53,52,53,52,52,54,51,52,55,50,51,56,49,50,53,52,50,52,54,54,50,54,52,49,53,56,49,50,55,53,49,55,55,51,52,53,53,52,51,54,55,50,52,55,53,54,53,55,52,52,52,52,53,54,51,50,55,50,51,53,52,53,51,52,53,53,50,53,53,50,51,53,53,46,55,56,47,55,60,56,69,67,40,88,78,71,57,62,67,63,72,78,73,37,80,54,74,57,76,91,41,46,67,56,46,74,51,75,48,79,45,39,49,87,45,65,48,77,52,72,42,73,76,42,37,35,39,36,41,39,51,51,46,36,50,78,76,71,88,56,77,67,35,38,40,35,40,34,26,33,77,47,66,64,68,40,69,52,87,57,50,41,81,40,37,45,39,33,38,42,45,55,43,81,81,61,87,62,42,76,38,57,32,40,39,34,38,38,39,74,66,83,45,93,44,65,80,53,39,42,32,45,40,38,28,39,24,84,74,69,96,54,86,69,86,74,57,46,58,32,42,84,40,81,62,61,51,57,49,49,90,46,52,38,36,39,36,73,40,42,57,72,30,36,38,34,38,31,33,53,65,74,95,58,66,62,69,77,77,86,85,84,88,80,91,78,80,91,82,81,90,80,85,89,82,91,80,88,84,81,89,87,133